Protein AF-A0A349MTZ7-F1 (afdb_monomer)

Sequence (239 aa):
MNRNLSNYTADLNDSVKKDQYRNNKTTSDSDFSFLVSKSLLDIDKFLLDKDMFYAIRWLEGWERYVKDKNGGRFQYTNYDFKSGDIVLVELFGNFNPEFSYPHPAVVIRKLSGSEGHGRLLIVPMTSDMNATDHETKYHMALAPQDGVSRNSLLKFEDMRIISDKRIISKMKTRVNATVREEIFKKGAHLYFATITDQVDHLNKVNAGLQKSIEVLKTNLTKINDENRQLKEALAAQKD

Solvent-accessible surface area (backbone atoms only — not comparable to full-atom values): 13548 Å² total; per-residue (Å²): 143,86,80,69,71,72,61,61,59,53,62,57,55,63,55,58,70,71,64,79,78,72,83,88,70,81,80,44,75,66,53,50,50,48,52,51,53,51,51,51,51,52,48,50,49,52,46,70,75,38,61,66,70,57,34,51,38,36,50,55,31,49,55,49,51,52,35,52,75,70,69,44,77,64,79,77,70,92,68,87,74,48,62,22,34,30,30,33,29,59,49,52,92,45,93,50,78,77,42,21,38,76,35,46,24,35,30,64,40,73,41,90,39,80,92,87,42,52,27,32,36,31,32,38,42,40,66,65,76,75,80,51,92,55,94,42,97,48,51,46,82,42,40,48,94,43,31,43,97,48,60,29,35,34,36,52,84,63,46,44,76,41,54,54,80,37,46,74,45,74,51,95,48,39,43,37,75,70,58,39,52,52,52,51,52,50,51,48,42,70,78,35,37,75,59,47,55,49,51,53,50,50,52,52,50,51,55,50,50,54,52,51,52,53,53,50,52,55,51,50,52,51,52,52,52,52,52,48,52,52,52,54,54,56,55,67,73,75,112

pLDDT: mean 75.27, std 17.02, range [32.94, 95.81]

Radius of gyration: 30.89 Å; Cα contacts (8 Å, |Δi|>4): 256; chains: 1; bounding box: 57×46×121 Å

Secondary structure (DSSP, 8-state):
----HHHHHHHHHHHHTTSTT-------HHHHHHHHHHHHHHHHHHHHHS-HHHHHHHHHHHHHHHHHHTT-----------TTEEEEEE--S-SSSGGGSEEEEEEEEEEPPGGG--EEEEEEEES-TTS-S---TTEEEE-GGGT-SS-EEEEGGG-EEEEGGGEEEEEEEE--HHHHHHHHHHHHHHHSHHHHHHHHHHHHHHHHHHHHHHHHHHHHHHHHHHHHHHHHHHHHT--

Mean predicted aligned error: 15.68 Å

Structure (mmCIF, N/CA/C/O backbone):
data_AF-A0A349MTZ7-F1
#
_entry.id   AF-A0A349MTZ7-F1
#
loop_
_atom_site.group_PDB
_atom_site.id
_atom_site.type_symbol
_atom_site.label_atom_id
_atom_site.label_alt_id
_atom_site.label_comp_id
_atom_site.label_asym_id
_atom_site.label_entity_id
_atom_site.label_seq_id
_atom_site.pdbx_PDB_ins_code
_atom_site.Cartn_x
_atom_site.Cartn_y
_atom_site.Cartn_z
_atom_site.occupancy
_atom_site.B_iso_or_equiv
_atom_site.auth_seq_id
_atom_site.auth_comp_id
_atom_site.auth_asym_id
_atom_site.auth_atom_id
_atom_site.pdbx_PDB_model_num
ATOM 1 N N . MET A 1 1 ? -3.195 -4.890 -50.197 1.00 38.34 1 MET A N 1
ATOM 2 C CA . MET A 1 1 ? -3.551 -6.109 -49.439 1.00 38.34 1 MET A CA 1
ATOM 3 C C . MET A 1 1 ? -4.706 -5.772 -48.505 1.00 38.34 1 MET A C 1
ATOM 5 O O . MET A 1 1 ? -4.473 -5.388 -47.376 1.00 38.34 1 MET A O 1
ATOM 9 N N . ASN A 1 2 ? -5.942 -5.838 -49.003 1.00 40.00 2 ASN A N 1
ATOM 10 C CA . ASN A 1 2 ? -7.160 -5.654 -48.212 1.00 40.00 2 ASN A CA 1
ATOM 11 C C . ASN A 1 2 ? -8.043 -6.870 -48.502 1.00 40.00 2 ASN A C 1
ATOM 13 O O . ASN A 1 2 ? -8.617 -6.971 -49.584 1.00 40.00 2 ASN A O 1
ATOM 17 N N . ARG A 1 3 ? -8.079 -7.837 -47.583 1.00 32.94 3 ARG A N 1
ATOM 18 C CA . ARG A 1 3 ? -9.051 -8.935 -47.598 1.00 32.94 3 ARG A CA 1
ATOM 19 C C . ARG A 1 3 ? -9.745 -8.980 -46.235 1.00 32.94 3 ARG A C 1
ATOM 21 O O . ARG A 1 3 ? -9.170 -9.442 -45.263 1.00 32.94 3 ARG A O 1
ATOM 28 N N . ASN A 1 4 ? -10.969 -8.449 -46.220 1.00 45.69 4 ASN A N 1
ATOM 29 C CA . ASN A 1 4 ? -12.142 -8.854 -45.437 1.00 45.69 4 ASN A CA 1
ATOM 30 C C . ASN A 1 4 ? -11.947 -9.314 -43.976 1.00 45.69 4 ASN A C 1
ATOM 32 O O . ASN A 1 4 ? -12.175 -10.477 -43.658 1.00 45.69 4 ASN A O 1
ATOM 36 N N . LEU A 1 5 ? -11.703 -8.360 -43.070 1.00 38.50 5 LEU A N 1
ATOM 37 C CA . LEU A 1 5 ? -11.954 -8.504 -41.620 1.00 38.50 5 LEU A CA 1
ATOM 38 C C . LEU A 1 5 ? -13.459 -8.611 -41.281 1.00 38.50 5 LEU A C 1
ATOM 40 O O . LEU A 1 5 ? -13.831 -9.181 -40.262 1.00 38.50 5 LEU A O 1
ATOM 44 N N . SER A 1 6 ? -14.323 -8.105 -42.168 1.00 43.31 6 SER A N 1
ATOM 45 C CA . SER A 1 6 ? -15.791 -8.108 -42.038 1.00 43.31 6 SER A CA 1
ATOM 46 C C . SER A 1 6 ? -16.408 -9.510 -41.997 1.00 43.31 6 SER A C 1
ATOM 48 O O . SER A 1 6 ? -17.426 -9.717 -41.347 1.00 43.31 6 SER A O 1
ATOM 50 N N . ASN A 1 7 ? -15.819 -10.477 -42.704 1.00 40.22 7 ASN A N 1
ATOM 51 C CA . ASN A 1 7 ? -16.407 -11.815 -42.810 1.00 40.22 7 ASN A CA 1
ATOM 52 C C . ASN A 1 7 ? -16.039 -12.691 -41.604 1.00 40.22 7 ASN A C 1
ATOM 54 O O . ASN A 1 7 ? -16.818 -13.545 -41.206 1.00 40.22 7 ASN A O 1
ATOM 58 N N . TYR A 1 8 ? -14.893 -12.428 -40.969 1.00 39.31 8 TYR A N 1
ATOM 59 C CA . TYR A 1 8 ? -14.418 -13.211 -39.826 1.00 39.31 8 TYR A CA 1
ATOM 60 C C . TYR A 1 8 ? -15.194 -12.897 -38.536 1.00 39.31 8 TYR A C 1
ATOM 62 O O . TYR A 1 8 ? -15.410 -13.767 -37.697 1.00 39.31 8 TYR A O 1
ATOM 70 N N . THR A 1 9 ? -15.644 -11.650 -38.376 1.00 45.88 9 THR A N 1
ATOM 71 C CA . THR A 1 9 ? -16.430 -11.210 -37.213 1.00 45.88 9 THR A CA 1
ATOM 72 C C . THR A 1 9 ? -17.883 -11.684 -37.262 1.00 45.88 9 THR A C 1
ATOM 74 O O . THR A 1 9 ? -18.492 -11.872 -36.209 1.00 45.88 9 THR A O 1
ATOM 77 N N . ALA A 1 10 ? -18.439 -11.903 -38.457 1.00 46.69 10 ALA A N 1
ATOM 78 C CA . ALA A 1 10 ? -19.791 -12.427 -38.633 1.00 46.69 10 ALA A CA 1
ATOM 79 C C . ALA A 1 10 ? -19.879 -13.916 -38.256 1.00 46.69 10 ALA A C 1
ATOM 81 O O . ALA A 1 10 ? -20.754 -14.291 -37.475 1.00 46.69 10 ALA A O 1
ATOM 82 N N . ASP A 1 11 ? -18.919 -14.730 -38.707 1.00 46.09 11 ASP A N 1
ATOM 83 C CA . ASP A 1 11 ? -18.901 -16.178 -38.450 1.00 46.09 11 ASP A CA 1
ATOM 84 C C . ASP A 1 11 ? -18.701 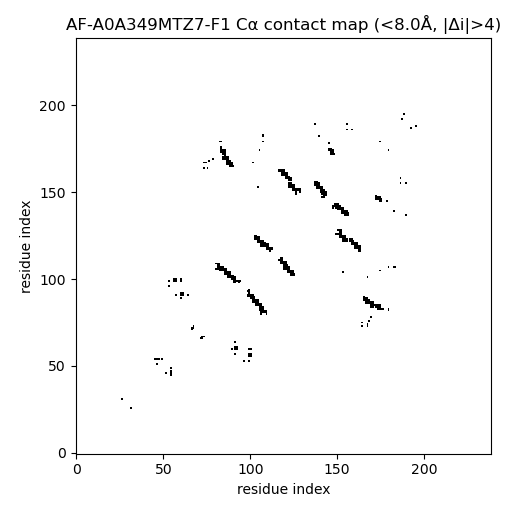-16.519 -36.958 1.00 46.09 11 ASP A C 1
ATOM 86 O O . ASP A 1 11 ? -19.284 -17.476 -36.449 1.00 46.09 11 ASP A O 1
ATOM 90 N N . LEU A 1 12 ? -17.941 -15.697 -36.221 1.00 44.88 12 LEU A N 1
ATOM 91 C CA . LEU A 1 12 ? -17.729 -15.855 -34.773 1.00 44.88 12 LEU A CA 1
ATOM 92 C C . LEU A 1 12 ? -18.951 -15.458 -33.926 1.00 44.88 12 LEU A C 1
ATOM 94 O O . LEU A 1 12 ? -19.127 -15.968 -32.822 1.00 44.88 12 LEU A O 1
ATOM 98 N N . ASN A 1 13 ? -19.804 -14.554 -34.412 1.00 47.88 13 ASN A N 1
ATOM 99 C CA . ASN A 1 13 ? -20.989 -14.115 -33.668 1.00 47.88 13 ASN A CA 1
ATOM 100 C C . ASN A 1 13 ? -22.144 -15.127 -33.744 1.00 47.88 13 ASN A C 1
ATOM 102 O O . ASN A 1 13 ? -22.937 -15.220 -32.803 1.00 47.88 13 ASN A O 1
ATOM 106 N N . ASP A 1 14 ? -22.225 -15.911 -34.821 1.00 46.41 14 ASP A N 1
ATOM 107 C CA . ASP A 1 14 ? -23.251 -16.948 -34.978 1.00 46.41 14 ASP A CA 1
ATOM 108 C C . ASP A 1 14 ? -22.954 -18.210 -34.149 1.00 46.41 14 ASP A C 1
ATOM 110 O O . ASP A 1 14 ? -23.885 -18.857 -33.656 1.00 46.41 14 ASP A O 1
ATOM 114 N N . SER A 1 15 ? -21.678 -18.524 -33.887 1.00 48.06 15 SER A N 1
ATOM 115 C CA . SER A 1 15 ? -21.298 -19.598 -32.955 1.00 48.06 15 SER A CA 1
ATOM 116 C C . SER A 1 15 ? -21.587 -19.232 -31.492 1.00 48.06 15 SER A C 1
ATOM 118 O O . SER A 1 15 ? -22.050 -20.073 -30.725 1.00 48.06 15 SER A O 1
ATOM 120 N N . VAL A 1 16 ? -21.433 -17.954 -31.118 1.00 47.12 16 VAL A N 1
ATOM 121 C CA . VAL A 1 16 ? -21.693 -17.435 -29.756 1.00 47.12 16 VAL A CA 1
ATOM 122 C C . VAL A 1 16 ? -23.147 -17.629 -29.307 1.00 47.12 16 VAL A C 1
ATOM 124 O O . VAL A 1 16 ? -23.400 -17.803 -28.115 1.00 47.12 16 VAL A O 1
ATOM 127 N N . LYS A 1 17 ? -24.119 -17.646 -30.229 1.00 43.12 17 LYS A N 1
ATOM 128 C CA . LYS A 1 17 ? -25.539 -17.841 -29.878 1.00 43.12 17 LYS A CA 1
ATOM 129 C C . LYS A 1 17 ? -25.924 -19.298 -29.617 1.00 43.12 17 LYS A C 1
ATOM 131 O O . LYS A 1 17 ? -26.929 -19.530 -28.948 1.00 43.12 17 LYS A O 1
ATOM 136 N N . LYS A 1 18 ? -25.164 -20.275 -30.122 1.00 46.56 18 LYS A N 1
ATOM 137 C CA . LYS A 1 18 ? -25.500 -21.702 -29.964 1.00 46.56 18 LYS A CA 1
ATOM 138 C C . LYS A 1 18 ? -24.986 -22.310 -28.657 1.00 46.56 18 LYS A C 1
ATOM 140 O O . LYS A 1 18 ? -25.627 -23.2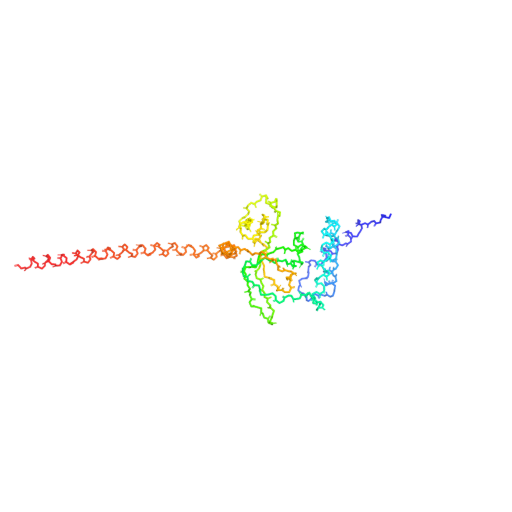26 -28.147 1.00 46.56 18 LYS A O 1
ATOM 145 N N . ASP A 1 19 ? -23.927 -21.756 -28.070 1.00 47.88 19 ASP A N 1
ATOM 146 C CA . ASP A 1 19 ? -23.258 -22.367 -26.910 1.00 47.88 19 ASP A CA 1
ATOM 147 C C . ASP A 1 19 ? -23.739 -21.854 -25.539 1.00 47.88 19 ASP A C 1
ATOM 149 O O . ASP A 1 19 ? -23.388 -22.421 -24.506 1.00 47.88 19 ASP A O 1
ATOM 153 N N . GLN A 1 20 ? -24.627 -20.852 -25.486 1.00 41.12 20 GLN A N 1
ATOM 154 C CA . GLN A 1 20 ? -25.144 -20.308 -24.215 1.00 41.12 20 GLN A CA 1
ATOM 155 C C . GLN A 1 20 ? -26.146 -21.209 -23.460 1.00 41.12 20 GLN A C 1
ATOM 157 O O . GLN A 1 20 ? -26.709 -20.779 -22.456 1.00 41.12 20 GLN A O 1
ATOM 162 N N . TYR A 1 21 ? -26.369 -22.459 -23.886 1.00 41.81 21 TYR A N 1
ATOM 163 C CA . TYR A 1 21 ? -27.407 -23.329 -23.308 1.00 41.81 21 TYR A CA 1
ATOM 164 C C . TYR A 1 21 ? -26.938 -24.626 -22.638 1.00 41.81 21 TYR A C 1
ATOM 166 O O . TYR A 1 21 ? -27.774 -25.484 -22.344 1.00 41.81 21 TYR A O 1
ATOM 174 N N . ARG A 1 22 ? -25.649 -24.805 -22.320 1.00 35.44 22 ARG A N 1
ATOM 175 C CA . ARG A 1 22 ? -25.220 -25.996 -21.559 1.00 35.44 22 ARG A CA 1
ATOM 176 C C . ARG A 1 22 ? -24.268 -25.686 -20.408 1.00 35.44 22 ARG A C 1
ATOM 178 O O . ARG A 1 22 ? -23.065 -25.553 -20.576 1.00 35.44 22 ARG A O 1
ATOM 185 N N . ASN A 1 23 ? -24.861 -25.652 -19.215 1.00 41.34 23 ASN A N 1
ATOM 186 C CA . ASN A 1 23 ? -24.184 -25.684 -17.923 1.00 41.34 23 ASN A CA 1
ATOM 187 C C . ASN A 1 23 ? -23.405 -26.991 -17.691 1.00 41.34 23 ASN A C 1
ATOM 189 O O . ASN A 1 23 ? -23.849 -28.076 -18.067 1.00 41.34 23 ASN A O 1
ATOM 193 N N . ASN A 1 24 ? -22.329 -26.838 -16.913 1.00 46.84 24 ASN A N 1
ATOM 194 C CA . ASN A 1 24 ? -21.609 -27.838 -16.120 1.00 46.84 24 ASN A CA 1
ATOM 195 C C . ASN A 1 24 ? -20.938 -28.986 -16.887 1.00 46.84 24 ASN A C 1
ATOM 197 O O . ASN A 1 24 ? -21.491 -30.080 -16.996 1.00 46.84 24 ASN A O 1
ATOM 201 N N . LYS A 1 25 ? -19.676 -28.782 -17.287 1.00 39.78 25 LYS A N 1
ATOM 202 C CA . LYS A 1 25 ? -18.680 -29.854 -17.434 1.00 39.78 25 LYS A CA 1
ATOM 203 C C . LYS A 1 25 ? -17.270 -29.272 -17.481 1.00 39.78 25 LYS A C 1
ATOM 205 O O . LYS A 1 25 ? -17.081 -28.149 -17.929 1.00 39.78 25 LYS A O 1
ATOM 210 N N . THR A 1 26 ? -16.321 -30.047 -16.961 1.00 46.91 26 THR A N 1
ATOM 211 C CA . THR A 1 26 ? -14.872 -29.930 -17.170 1.00 46.91 26 THR A CA 1
ATOM 212 C C . THR A 1 26 ? -14.557 -29.249 -18.498 1.00 46.91 26 THR A C 1
ATOM 214 O O . THR A 1 26 ? -14.979 -29.765 -19.531 1.00 46.91 26 THR A O 1
ATOM 217 N N . THR A 1 27 ? -13.852 -28.110 -18.451 1.00 47.62 27 THR A N 1
ATOM 218 C CA . THR A 1 27 ? -13.418 -27.360 -19.640 1.00 47.62 27 THR A CA 1
ATOM 219 C C . THR A 1 27 ? -12.805 -28.334 -20.631 1.00 47.62 27 THR A C 1
ATOM 221 O O . THR A 1 27 ? -11.765 -28.933 -20.358 1.00 47.62 27 THR A O 1
ATOM 224 N N . SER A 1 28 ? -13.515 -28.543 -21.732 1.00 60.28 28 SER A N 1
ATOM 225 C CA . SER A 1 28 ? -13.070 -29.376 -22.837 1.00 60.28 28 SER A CA 1
ATOM 226 C C . SER A 1 28 ? -11.862 -28.717 -23.506 1.00 60.28 28 SER A C 1
ATOM 228 O O . SER A 1 28 ? -11.696 -27.498 -23.418 1.00 60.28 28 SER A O 1
ATOM 230 N N . ASP A 1 29 ? -11.021 -29.482 -24.205 1.00 55.81 29 ASP A N 1
ATOM 231 C CA . ASP A 1 29 ? -9.880 -28.922 -24.952 1.00 55.81 29 ASP A CA 1
ATOM 232 C C . ASP A 1 29 ? -10.314 -27.812 -25.931 1.00 55.81 29 ASP A C 1
ATOM 234 O O . ASP A 1 29 ? -9.565 -26.867 -26.180 1.00 55.81 29 ASP A O 1
ATOM 238 N N . SER A 1 30 ? -11.559 -27.864 -26.422 1.00 61.19 30 SER A N 1
ATOM 239 C CA . SER A 1 30 ? -12.185 -26.793 -27.204 1.00 61.19 30 SER A CA 1
ATOM 240 C C . SER A 1 30 ? -12.440 -25.511 -26.407 1.00 61.19 30 SER A C 1
ATOM 242 O O . SER A 1 30 ? -12.201 -24.429 -26.938 1.00 61.19 30 SER A O 1
ATOM 244 N N . ASP A 1 31 ? -12.852 -25.600 -25.139 1.00 65.81 31 ASP A N 1
ATOM 245 C CA . ASP A 1 31 ? -13.045 -24.427 -24.274 1.00 65.81 31 ASP A CA 1
ATOM 246 C C . ASP A 1 31 ? -11.703 -23.773 -23.929 1.00 65.81 31 ASP A C 1
ATOM 248 O O . ASP A 1 31 ? -11.582 -22.548 -23.915 1.00 65.81 31 ASP A O 1
ATOM 252 N N . PHE A 1 32 ? -10.665 -24.585 -23.698 1.00 63.53 32 PHE A N 1
ATOM 253 C CA . PHE A 1 32 ? -9.308 -24.086 -23.483 1.00 63.53 32 PHE A CA 1
ATOM 254 C C . PHE A 1 32 ? -8.756 -23.424 -24.749 1.00 63.53 32 PHE A C 1
ATOM 256 O O . PHE A 1 32 ? -8.260 -22.300 -24.687 1.00 63.53 32 PHE A O 1
ATOM 263 N N . SER A 1 33 ? -8.903 -24.070 -25.909 1.00 66.44 33 SER A N 1
ATOM 264 C CA . SER A 1 33 ? -8.511 -23.489 -27.195 1.00 66.44 33 SER A CA 1
ATOM 265 C C . SER A 1 33 ? -9.247 -22.176 -27.468 1.00 66.44 33 SER A C 1
ATOM 267 O O . SER A 1 33 ? -8.624 -21.214 -27.908 1.00 66.44 33 SER A O 1
ATOM 269 N N . PHE A 1 34 ? -10.545 -22.098 -27.165 1.00 73.06 34 PHE A N 1
ATOM 270 C CA . PHE A 1 34 ? -11.323 -20.868 -27.280 1.00 73.06 34 PHE A CA 1
ATOM 271 C C . PHE A 1 34 ? -10.798 -19.764 -26.353 1.00 73.06 34 PHE A C 1
ATOM 273 O O . PHE A 1 34 ? -10.598 -18.633 -26.797 1.00 73.06 34 PHE A O 1
ATOM 280 N N . LEU A 1 35 ? -10.521 -20.079 -25.084 1.00 63.75 35 LEU A N 1
ATOM 281 C CA . LEU A 1 35 ? -9.961 -19.123 -24.124 1.00 63.75 35 LEU A CA 1
ATOM 282 C C . LEU A 1 35 ? -8.584 -18.611 -24.561 1.00 63.75 35 LEU A C 1
ATOM 284 O O . LEU A 1 35 ? -8.317 -17.413 -24.449 1.00 63.75 35 LEU A O 1
ATOM 288 N N . VAL A 1 36 ? -7.733 -19.488 -25.099 1.00 68.50 36 VAL A N 1
ATOM 289 C CA . VAL A 1 36 ? -6.425 -19.115 -25.653 1.00 68.50 36 VAL A CA 1
ATOM 290 C C . VAL A 1 36 ? -6.602 -18.201 -26.865 1.00 68.50 36 VAL A C 1
ATOM 292 O O . VAL A 1 36 ? -6.019 -17.121 -26.891 1.00 68.50 36 VAL A O 1
ATOM 295 N N . SER A 1 37 ? -7.446 -18.566 -27.834 1.00 71.44 37 SER A N 1
ATOM 296 C CA . SER A 1 37 ? -7.707 -17.742 -29.021 1.00 71.44 37 SER A CA 1
ATOM 297 C C . SER A 1 37 ? -8.296 -16.376 -28.673 1.00 71.44 37 SER A C 1
ATOM 299 O O . SER A 1 37 ? -7.869 -15.367 -29.229 1.00 71.44 37 SER A O 1
ATOM 301 N N . LYS A 1 38 ? -9.233 -16.316 -27.721 1.00 73.12 38 LYS A N 1
ATOM 302 C CA . LYS A 1 38 ? -9.792 -15.055 -27.228 1.00 73.12 38 LYS A CA 1
ATOM 303 C C . LYS A 1 38 ? -8.726 -14.195 -26.553 1.00 73.12 38 LYS A C 1
ATOM 305 O O . LYS A 1 38 ? -8.619 -13.017 -26.866 1.00 73.12 38 LYS A O 1
ATOM 310 N N . SER A 1 39 ? -7.898 -14.795 -25.699 1.00 65.81 39 SER A N 1
ATOM 311 C CA . SER A 1 39 ? -6.796 -14.084 -25.038 1.00 65.81 39 SER A CA 1
ATOM 312 C C . SER A 1 39 ? -5.800 -13.524 -26.055 1.00 65.81 39 SER A C 1
ATOM 314 O O . SER A 1 39 ? -5.356 -12.392 -25.909 1.00 65.81 39 SER A O 1
ATOM 316 N N . LEU A 1 40 ? -5.481 -14.277 -27.114 1.00 74.31 40 LEU A N 1
ATOM 317 C CA . LEU A 1 40 ? -4.611 -13.811 -28.199 1.00 74.31 40 LEU A CA 1
ATOM 318 C C . LEU A 1 40 ? -5.227 -12.644 -28.979 1.00 74.31 40 LEU A C 1
ATOM 320 O O . LEU A 1 40 ? -4.518 -11.693 -29.288 1.00 74.31 40 LEU A O 1
ATOM 324 N N . LEU A 1 41 ? -6.532 -12.684 -29.257 1.00 73.62 41 LEU A N 1
ATOM 325 C CA . LEU A 1 41 ? -7.246 -11.575 -29.899 1.00 73.62 41 LEU A CA 1
ATOM 326 C C . LEU A 1 41 ? -7.306 -10.331 -29.007 1.00 73.62 41 LEU A C 1
ATOM 328 O O . LEU A 1 41 ? -7.182 -9.217 -29.505 1.00 73.62 41 LEU A O 1
ATOM 332 N N . ASP A 1 42 ? -7.498 -10.510 -27.701 1.00 67.69 42 ASP A N 1
ATOM 333 C CA . ASP A 1 42 ? -7.505 -9.408 -26.740 1.00 67.69 42 ASP A CA 1
ATOM 334 C C . ASP A 1 42 ? -6.102 -8.786 -26.605 1.00 67.69 42 ASP A C 1
ATOM 336 O O . 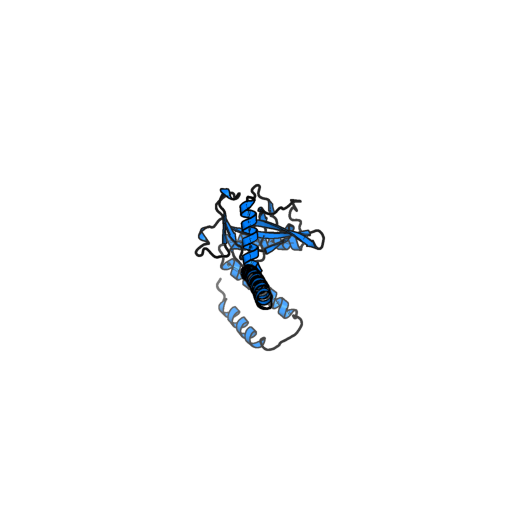ASP A 1 42 ? -5.984 -7.565 -26.520 1.00 67.69 42 ASP A O 1
ATOM 340 N N . ILE A 1 43 ? -5.038 -9.600 -26.671 1.00 70.31 43 ILE A N 1
ATOM 341 C CA . ILE A 1 43 ? -3.646 -9.127 -26.748 1.00 70.31 43 ILE A CA 1
ATOM 342 C C . ILE A 1 43 ? -3.409 -8.359 -28.051 1.00 70.31 43 ILE A C 1
ATOM 344 O O . ILE A 1 43 ? -2.870 -7.259 -28.003 1.00 70.31 43 ILE A O 1
ATOM 348 N N . ASP A 1 44 ? -3.819 -8.902 -29.198 1.00 72.94 44 ASP A N 1
ATOM 349 C CA . ASP A 1 44 ? -3.631 -8.259 -30.504 1.00 72.94 44 ASP A CA 1
ATOM 350 C C . ASP A 1 44 ? -4.335 -6.896 -30.555 1.00 72.94 44 ASP A C 1
ATOM 352 O O . ASP A 1 44 ? -3.716 -5.879 -30.857 1.00 72.94 44 ASP A O 1
ATOM 356 N N . LYS A 1 45 ? -5.597 -6.834 -30.111 1.00 71.69 45 LYS A N 1
ATOM 357 C CA . LYS A 1 45 ? -6.328 -5.567 -29.960 1.00 71.69 45 LYS A CA 1
ATOM 358 C C . LYS A 1 45 ? -5.628 -4.605 -29.009 1.00 71.69 45 LYS A C 1
ATOM 360 O O . LYS A 1 45 ? -5.479 -3.435 -29.336 1.00 71.69 45 LYS A O 1
ATOM 365 N N . PHE A 1 46 ? -5.170 -5.080 -27.850 1.00 68.62 46 PHE A N 1
ATOM 366 C CA . PHE A 1 46 ? -4.445 -4.240 -26.898 1.00 68.62 46 PHE A CA 1
ATOM 367 C C . PHE A 1 46 ? -3.154 -3.667 -27.501 1.00 68.62 46 PHE A C 1
ATOM 369 O O . PHE A 1 46 ? -2.857 -2.494 -27.291 1.00 68.62 46 PHE A O 1
ATOM 376 N N . LEU A 1 47 ? -2.396 -4.460 -28.262 1.00 69.62 47 LEU A N 1
ATOM 377 C CA . LEU A 1 47 ? -1.164 -4.011 -28.913 1.00 69.62 47 LEU A CA 1
ATOM 378 C C . LEU A 1 47 ? -1.432 -3.027 -30.061 1.00 69.62 47 LEU A C 1
ATOM 380 O O . LEU A 1 47 ? -0.623 -2.129 -30.274 1.00 69.62 47 LEU A O 1
ATOM 384 N N . LEU A 1 48 ? -2.549 -3.184 -30.778 1.00 71.62 48 LEU A N 1
ATOM 385 C CA . LEU A 1 48 ? -2.942 -2.311 -31.889 1.00 71.62 48 LEU A CA 1
ATOM 386 C C . LEU A 1 48 ? -3.565 -0.985 -31.423 1.00 71.62 48 LEU A C 1
ATOM 388 O O . LEU A 1 48 ? -3.345 0.043 -32.060 1.00 71.62 48 LEU A O 1
ATOM 392 N N . ASP A 1 49 ? -4.314 -0.995 -30.318 1.00 68.81 49 ASP A N 1
ATOM 393 C CA . ASP A 1 49 ? -5.031 0.182 -29.804 1.00 68.81 49 ASP A CA 1
ATOM 394 C C . ASP A 1 49 ? -4.163 1.086 -28.909 1.00 68.81 49 ASP A C 1
ATOM 396 O O . ASP A 1 49 ? -4.547 2.219 -28.602 1.00 68.81 49 ASP A O 1
ATOM 400 N N . LYS A 1 50 ? -3.013 0.599 -28.427 1.00 65.88 50 LYS A N 1
ATOM 401 C CA . LYS A 1 50 ? -2.118 1.355 -27.537 1.00 65.88 50 LYS A CA 1
ATOM 402 C C . LYS A 1 50 ? -0.960 1.983 -28.305 1.00 65.88 50 LYS A C 1
ATOM 404 O O . LYS A 1 50 ? -0.477 1.445 -29.294 1.00 65.88 50 LYS A O 1
ATOM 409 N N . ASP A 1 51 ? -0.478 3.121 -27.805 1.00 71.50 51 ASP A N 1
ATOM 410 C CA . ASP A 1 51 ? 0.765 3.726 -28.291 1.00 71.50 51 ASP A CA 1
ATOM 411 C C . ASP A 1 51 ? 1.897 2.681 -28.232 1.00 71.50 51 ASP A C 1
ATOM 413 O O . ASP A 1 51 ? 2.026 1.929 -27.259 1.00 71.50 51 ASP A O 1
ATOM 417 N N . MET A 1 52 ? 2.698 2.633 -29.299 1.00 70.62 52 MET A N 1
ATOM 418 C CA . MET A 1 52 ? 3.812 1.708 -29.502 1.00 70.62 52 MET A CA 1
ATOM 419 C C . MET A 1 52 ? 4.730 1.600 -28.276 1.00 70.62 52 MET A C 1
ATOM 421 O O . MET A 1 52 ? 5.228 0.515 -27.975 1.00 70.62 52 MET A O 1
ATOM 425 N N . PHE A 1 53 ? 4.920 2.689 -27.524 1.00 68.06 53 PHE A N 1
ATOM 426 C CA . PHE A 1 53 ? 5.672 2.660 -26.272 1.00 68.06 53 PHE A CA 1
ATOM 427 C C . PHE A 1 53 ? 5.058 1.703 -25.236 1.00 68.06 53 PHE A C 1
ATOM 429 O O . PHE A 1 53 ? 5.773 0.893 -24.642 1.00 68.06 53 PHE A O 1
ATOM 436 N N . TYR A 1 54 ? 3.739 1.746 -25.037 1.00 67.75 54 TYR A N 1
ATOM 437 C CA . TYR A 1 54 ? 3.036 0.857 -24.105 1.00 67.75 54 TYR A CA 1
ATOM 438 C C . TYR A 1 54 ? 3.040 -0.590 -24.590 1.00 67.75 54 TYR A C 1
ATOM 440 O O . TYR A 1 54 ? 3.245 -1.495 -23.782 1.00 67.75 54 TYR A O 1
ATOM 448 N N . ALA A 1 55 ? 2.870 -0.810 -25.895 1.00 68.62 55 ALA A N 1
ATOM 449 C CA . ALA A 1 55 ? 2.938 -2.142 -26.487 1.00 68.62 55 ALA A CA 1
ATOM 450 C C . ALA A 1 55 ? 4.311 -2.800 -26.241 1.00 68.62 55 ALA A C 1
ATOM 452 O O . ALA A 1 55 ? 4.381 -3.941 -25.782 1.00 68.62 55 ALA A O 1
ATOM 453 N N . ILE A 1 56 ? 5.408 -2.058 -26.450 1.00 74.81 56 ILE A N 1
ATOM 454 C CA . ILE A 1 56 ? 6.773 -2.538 -26.180 1.00 74.81 56 ILE A CA 1
ATOM 455 C C . ILE A 1 56 ? 6.955 -2.864 -24.694 1.00 74.81 56 ILE A C 1
ATOM 457 O O . ILE A 1 56 ? 7.445 -3.941 -24.360 1.00 74.81 56 ILE A O 1
ATOM 461 N N . ARG A 1 57 ? 6.532 -1.972 -23.789 1.00 69.75 57 ARG A N 1
ATOM 462 C CA . ARG A 1 57 ? 6.630 -2.204 -22.337 1.00 69.75 57 ARG A CA 1
ATOM 463 C C . ARG A 1 57 ? 5.858 -3.435 -21.882 1.00 69.75 57 ARG A C 1
ATOM 465 O O . ARG A 1 57 ? 6.355 -4.206 -21.064 1.00 69.75 57 ARG A O 1
ATOM 472 N N . TRP A 1 58 ? 4.674 -3.638 -22.444 1.00 73.00 58 TRP A N 1
ATOM 473 C CA . TRP A 1 58 ? 3.861 -4.806 -22.151 1.00 73.00 58 TRP A CA 1
ATOM 474 C C . TRP A 1 58 ? 4.544 -6.099 -22.622 1.00 73.00 58 TRP A C 1
ATOM 476 O O . TRP A 1 58 ? 4.598 -7.071 -21.870 1.00 73.00 58 TRP A O 1
ATOM 486 N N . LEU A 1 59 ? 5.153 -6.103 -23.815 1.00 76.00 59 LEU A N 1
ATOM 487 C CA . LEU A 1 59 ? 5.938 -7.240 -24.312 1.00 76.00 59 LEU A CA 1
ATOM 488 C C . LEU A 1 59 ? 7.178 -7.524 -23.448 1.00 76.00 59 LEU A C 1
ATOM 490 O O . LEU A 1 59 ? 7.460 -8.688 -23.158 1.00 76.00 59 LEU A O 1
ATOM 494 N N . GLU A 1 60 ? 7.889 -6.489 -22.986 1.00 73.88 60 GLU A N 1
ATOM 495 C CA . GLU A 1 60 ? 8.998 -6.642 -22.029 1.00 73.88 60 GLU A CA 1
ATOM 496 C C . GLU A 1 60 ? 8.523 -7.302 -20.725 1.00 73.88 60 GLU A C 1
ATOM 498 O O . GLU A 1 60 ? 9.173 -8.214 -20.207 1.00 73.88 60 GLU A O 1
ATOM 503 N N . GLY A 1 61 ? 7.374 -6.873 -20.197 1.00 73.06 61 GLY A N 1
ATOM 504 C CA . GLY A 1 61 ? 6.768 -7.465 -19.007 1.00 73.06 61 GLY A CA 1
ATOM 505 C C . GLY A 1 61 ? 6.339 -8.923 -19.215 1.00 73.06 61 GLY A C 1
ATOM 506 O O . GLY A 1 61 ? 6.574 -9.764 -18.342 1.00 73.06 61 GLY A O 1
ATOM 507 N N . TRP A 1 62 ? 5.795 -9.259 -20.389 1.00 75.69 62 TRP A N 1
ATOM 508 C CA . TRP A 1 62 ? 5.433 -10.634 -20.749 1.00 75.69 62 TRP A CA 1
ATOM 509 C C . TRP A 1 62 ? 6.659 -11.542 -20.817 1.00 75.69 62 TRP A C 1
ATOM 511 O O . TRP A 1 62 ? 6.670 -12.619 -20.219 1.00 75.69 62 TRP A O 1
ATOM 521 N N . GLU A 1 63 ? 7.725 -11.095 -21.484 1.00 76.69 63 GLU A N 1
ATOM 522 C CA . GLU A 1 63 ? 8.985 -11.836 -21.551 1.00 76.69 63 GLU A CA 1
ATOM 523 C C . GLU A 1 63 ? 9.530 -12.116 -20.141 1.00 76.69 63 GLU A C 1
ATOM 525 O O . GLU A 1 63 ? 9.946 -13.235 -19.824 1.00 76.69 63 GLU A O 1
ATOM 530 N N . ARG A 1 64 ? 9.466 -11.115 -19.257 1.00 70.88 64 ARG A N 1
ATOM 531 C CA . ARG A 1 64 ? 9.874 -11.249 -17.857 1.00 70.88 64 ARG A CA 1
ATOM 532 C C . ARG A 1 64 ? 9.012 -12.242 -17.085 1.00 70.88 64 ARG A C 1
ATOM 534 O O . ARG A 1 64 ? 9.551 -13.068 -16.352 1.00 70.88 64 ARG A O 1
ATOM 541 N N . TYR A 1 65 ? 7.697 -12.200 -17.269 1.00 73.12 65 TYR A N 1
ATOM 542 C CA . TYR A 1 65 ? 6.772 -13.149 -16.655 1.00 73.12 65 TYR A CA 1
ATOM 543 C C . TYR A 1 65 ? 7.048 -14.589 -17.093 1.00 73.12 65 TYR A C 1
ATOM 545 O O . TYR A 1 65 ? 7.121 -15.486 -16.254 1.00 73.12 65 TYR A O 1
ATOM 553 N N . VAL A 1 66 ? 7.256 -14.813 -18.392 1.00 74.50 66 VAL A N 1
ATOM 554 C CA . VAL A 1 66 ? 7.602 -16.136 -18.928 1.00 74.50 66 VAL A CA 1
ATOM 555 C C . VAL A 1 66 ? 8.930 -16.623 -18.344 1.00 74.50 66 VAL A C 1
ATOM 557 O O . VAL A 1 66 ? 9.032 -17.780 -17.935 1.00 74.50 66 VAL A O 1
ATOM 560 N N . LYS A 1 67 ? 9.932 -15.740 -18.225 1.00 71.56 67 LYS A N 1
ATOM 561 C CA . LYS A 1 67 ? 11.206 -16.058 -17.561 1.00 71.56 67 LYS A CA 1
ATOM 562 C C . LYS A 1 67 ? 11.002 -16.457 -16.095 1.00 71.56 67 LYS A C 1
ATOM 564 O O . LYS A 1 67 ? 11.530 -17.493 -15.708 1.00 71.56 67 LYS A O 1
ATOM 569 N N . ASP A 1 68 ? 10.217 -15.712 -15.311 1.00 66.88 68 ASP A N 1
ATOM 570 C CA . ASP A 1 68 ? 9.894 -16.048 -13.907 1.00 66.88 68 ASP A CA 1
ATOM 571 C C . ASP A 1 68 ? 9.259 -17.445 -13.795 1.00 66.88 68 ASP A C 1
ATOM 573 O O . ASP A 1 68 ? 9.700 -18.286 -13.008 1.00 66.88 68 ASP A O 1
ATOM 577 N N . LYS A 1 69 ? 8.263 -17.736 -14.644 1.00 68.69 69 LYS A N 1
ATOM 578 C CA . LYS A 1 69 ? 7.558 -19.029 -14.653 1.00 68.69 69 LYS A CA 1
ATOM 579 C C . LYS A 1 69 ? 8.432 -20.206 -15.066 1.00 68.69 69 LYS A C 1
ATOM 581 O O . LYS A 1 69 ? 8.244 -21.300 -14.543 1.00 68.69 69 LYS A O 1
ATOM 586 N N . ASN A 1 70 ? 9.415 -19.973 -15.927 1.00 71.94 70 ASN A N 1
ATOM 587 C CA . ASN A 1 70 ? 10.356 -20.995 -16.380 1.00 71.94 70 ASN A CA 1
ATOM 588 C C . ASN A 1 70 ? 11.584 -21.141 -15.460 1.00 71.94 70 ASN A C 1
ATOM 590 O O . ASN A 1 70 ? 12.593 -21.717 -15.862 1.00 71.94 70 ASN A O 1
ATOM 594 N N . GLY A 1 71 ? 11.534 -20.613 -14.230 1.00 61.47 71 GLY A N 1
ATOM 595 C CA . GLY A 1 71 ? 12.636 -20.711 -13.267 1.00 61.47 71 GLY A CA 1
ATOM 596 C C . GLY A 1 71 ? 13.817 -19.785 -13.575 1.00 61.47 71 GLY A C 1
ATOM 597 O O . GLY A 1 71 ? 14.886 -19.911 -12.970 1.00 61.47 71 GLY A O 1
ATOM 598 N N . GLY A 1 72 ? 13.630 -18.838 -14.496 1.00 60.00 72 GLY A N 1
ATOM 599 C CA . GLY A 1 72 ? 14.566 -17.763 -14.770 1.00 60.00 72 GLY A CA 1
ATOM 600 C C . GLY A 1 72 ? 14.807 -16.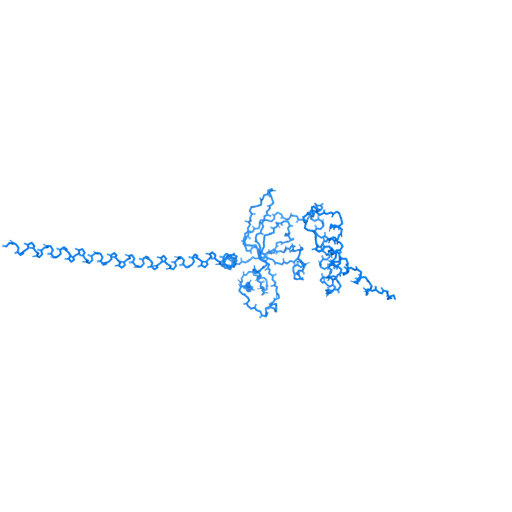954 -13.502 1.00 60.00 72 GLY A C 1
ATOM 601 O O . GLY A 1 72 ? 13.889 -16.434 -12.871 1.00 60.00 72 GLY A O 1
ATOM 602 N N . ARG A 1 73 ? 16.073 -16.869 -13.097 1.00 52.31 73 ARG A N 1
ATOM 603 C CA . ARG A 1 73 ? 16.470 -16.072 -11.942 1.00 52.31 73 ARG A CA 1
ATOM 604 C C . ARG A 1 73 ? 16.504 -14.608 -12.369 1.00 52.31 73 ARG A C 1
ATOM 606 O O . ARG A 1 73 ? 17.478 -14.175 -12.980 1.00 52.31 73 ARG A O 1
ATOM 613 N N . PHE A 1 74 ? 15.482 -13.829 -12.016 1.00 55.03 74 PHE A N 1
ATOM 614 C CA . PHE A 1 74 ? 15.726 -12.404 -11.787 1.00 55.03 74 PHE A CA 1
ATOM 615 C C . PHE A 1 74 ? 16.835 -12.313 -10.741 1.00 55.03 74 PHE A C 1
ATOM 617 O O . PHE A 1 74 ? 16.883 -13.164 -9.853 1.00 55.03 74 PHE A O 1
ATOM 624 N N . GLN A 1 75 ? 17.784 -11.384 -10.886 1.00 53.53 75 GLN A N 1
ATOM 625 C CA . GLN A 1 75 ? 18.858 -11.219 -9.906 1.00 53.53 75 GLN A CA 1
ATOM 626 C C . GLN A 1 75 ? 18.223 -10.936 -8.543 1.00 53.53 75 GLN A C 1
ATOM 628 O O . GLN A 1 75 ? 17.860 -9.806 -8.227 1.00 53.53 75 GLN A O 1
ATOM 633 N N . TYR A 1 76 ? 18.039 -12.005 -7.768 1.00 53.62 76 TYR A N 1
ATOM 634 C CA . TYR A 1 76 ? 17.453 -11.966 -6.448 1.00 53.62 76 TYR A CA 1
ATOM 635 C C . TYR A 1 76 ? 18.449 -11.243 -5.578 1.00 53.62 76 TYR A C 1
ATOM 637 O O . TYR A 1 76 ? 19.498 -11.759 -5.194 1.00 53.62 76 TYR A O 1
ATOM 645 N N . THR A 1 77 ? 18.144 -9.991 -5.330 1.00 53.16 77 THR A N 1
ATOM 646 C CA . THR A 1 77 ? 18.884 -9.223 -4.365 1.00 53.16 77 THR A CA 1
ATOM 647 C C . THR A 1 77 ? 18.378 -9.669 -3.002 1.00 53.16 77 THR A C 1
ATOM 649 O O . THR A 1 77 ? 17.185 -9.596 -2.714 1.00 53.16 77 THR A O 1
ATOM 652 N N . ASN A 1 78 ? 19.283 -10.174 -2.160 1.00 60.47 78 ASN A N 1
ATOM 653 C CA . ASN A 1 78 ? 19.020 -10.484 -0.750 1.00 60.47 78 ASN A CA 1
ATOM 654 C C . ASN A 1 78 ? 18.814 -9.182 0.046 1.00 60.47 78 ASN A C 1
ATOM 656 O O . ASN A 1 78 ? 19.506 -8.914 1.028 1.00 60.47 78 ASN A O 1
ATOM 660 N N . TYR A 1 79 ? 17.921 -8.310 -0.418 1.00 70.88 79 TYR A N 1
ATOM 661 C CA . TYR A 1 79 ? 17.625 -7.070 0.263 1.00 70.88 79 TYR A CA 1
ATOM 662 C C . TYR A 1 79 ? 16.756 -7.362 1.477 1.00 70.88 79 TYR A C 1
ATOM 664 O O . TYR A 1 79 ? 15.692 -7.979 1.400 1.00 70.88 79 TYR A O 1
ATOM 672 N N . ASP A 1 80 ? 17.197 -6.849 2.620 1.00 82.50 80 ASP A N 1
ATOM 673 C CA . ASP A 1 80 ? 16.318 -6.697 3.762 1.00 82.50 80 ASP A CA 1
ATOM 674 C C . ASP A 1 80 ? 15.360 -5.523 3.493 1.00 82.50 80 ASP A C 1
ATOM 676 O O . ASP A 1 80 ? 15.750 -4.345 3.506 1.00 82.50 80 ASP A O 1
ATOM 680 N N . PHE A 1 81 ? 14.115 -5.864 3.159 1.00 87.62 81 PHE A N 1
ATOM 681 C CA . PHE A 1 81 ? 13.030 -4.912 2.935 1.00 87.62 81 PHE A CA 1
ATOM 682 C C . PHE A 1 81 ? 12.367 -4.533 4.256 1.00 87.62 81 PHE A C 1
ATOM 684 O O . PHE A 1 81 ? 11.874 -5.387 4.998 1.00 87.62 81 PHE A O 1
ATOM 691 N N . LYS A 1 82 ? 12.301 -3.231 4.517 1.00 89.12 82 LYS A N 1
ATOM 692 C CA . LYS A 1 82 ? 11.700 -2.630 5.705 1.00 89.12 82 LYS A CA 1
ATOM 693 C C . LYS A 1 82 ? 10.533 -1.731 5.305 1.00 89.12 82 LYS A C 1
ATOM 695 O O . LYS A 1 82 ? 10.461 -1.230 4.189 1.00 89.12 82 LYS A O 1
ATOM 700 N N . SER A 1 83 ? 9.625 -1.490 6.249 1.00 90.94 83 SER A N 1
ATOM 701 C CA . SER A 1 83 ? 8.492 -0.578 6.039 1.00 90.94 83 SER A CA 1
ATOM 702 C C . SER A 1 83 ? 8.960 0.818 5.589 1.00 90.94 83 SER A C 1
ATOM 704 O O . SER A 1 83 ? 9.919 1.359 6.132 1.00 90.94 83 SER A O 1
ATOM 706 N N . GLY A 1 84 ? 8.307 1.408 4.599 1.00 92.06 84 GLY A N 1
ATOM 707 C CA . GLY A 1 84 ? 8.642 2.664 3.932 1.00 92.06 84 GLY A CA 1
ATOM 708 C C . GLY A 1 84 ? 9.795 2.621 2.939 1.00 92.06 84 GLY A C 1
ATOM 709 O O . GLY A 1 84 ? 10.094 3.664 2.360 1.00 92.06 84 GLY A O 1
ATOM 710 N N . ASP A 1 85 ? 10.466 1.478 2.756 1.00 93.81 85 ASP A N 1
ATOM 711 C CA . ASP A 1 85 ? 11.440 1.341 1.670 1.00 93.81 85 ASP A CA 1
ATOM 712 C C . ASP A 1 85 ? 10.749 1.587 0.331 1.00 93.81 85 ASP A C 1
ATOM 714 O O . ASP A 1 85 ? 9.640 1.101 0.100 1.00 93.81 85 ASP A O 1
ATOM 718 N N . ILE A 1 86 ? 11.416 2.334 -0.547 1.00 94.31 86 ILE A N 1
ATOM 719 C CA . ILE A 1 86 ? 10.940 2.565 -1.906 1.00 94.31 86 ILE A CA 1
ATOM 720 C C . ILE A 1 86 ? 11.635 1.559 -2.818 1.00 94.31 86 ILE A C 1
ATOM 722 O O . ILE A 1 86 ? 12.860 1.413 -2.801 1.00 94.31 86 ILE A O 1
ATOM 726 N N . VAL A 1 87 ? 10.848 0.838 -3.602 1.00 92.12 87 VAL A N 1
ATOM 727 C CA . VAL A 1 87 ? 11.306 -0.254 -4.460 1.00 92.12 87 VAL A CA 1
ATOM 728 C C . VAL A 1 87 ? 10.746 -0.086 -5.861 1.00 92.12 87 VAL A C 1
ATOM 730 O O . VAL A 1 87 ? 9.628 0.387 -6.030 1.00 92.12 87 VAL A O 1
ATOM 733 N N . LEU A 1 88 ? 11.521 -0.477 -6.866 1.00 90.75 88 LEU A N 1
ATOM 734 C CA . LEU A 1 88 ? 11.038 -0.628 -8.231 1.00 90.75 88 LEU A CA 1
ATOM 735 C C . LEU A 1 88 ? 10.517 -2.056 -8.396 1.00 90.75 88 LEU A C 1
ATOM 737 O O . LEU A 1 88 ? 11.251 -3.014 -8.141 1.00 90.75 88 LEU A O 1
ATOM 741 N N . VAL A 1 89 ? 9.259 -2.196 -8.797 1.00 87.75 89 VAL A N 1
ATOM 742 C CA . VAL A 1 89 ? 8.529 -3.464 -8.791 1.00 87.75 89 VAL A CA 1
ATOM 743 C C . VAL A 1 89 ? 7.974 -3.810 -10.159 1.00 87.75 89 VAL A C 1
ATOM 745 O O . VAL A 1 89 ? 7.488 -2.943 -10.876 1.00 87.75 89 VAL A O 1
ATOM 748 N N . GLU A 1 90 ? 8.023 -5.094 -10.499 1.00 83.25 90 GLU A N 1
ATOM 749 C CA . GLU A 1 90 ? 7.400 -5.6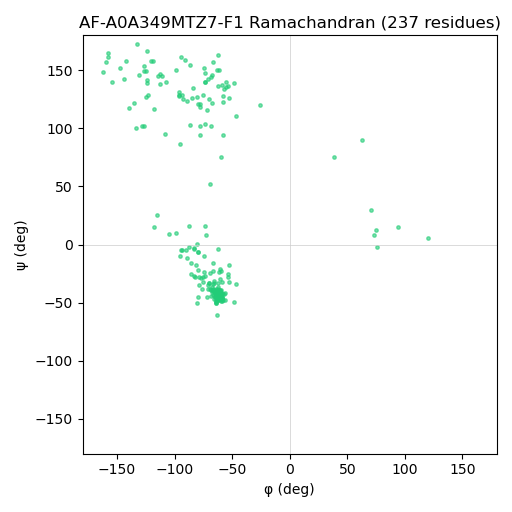47 -11.695 1.00 83.25 90 GLU A CA 1
ATOM 750 C C . GLU A 1 90 ? 5.936 -6.007 -11.407 1.00 83.25 90 GLU A C 1
ATOM 752 O O . GLU A 1 90 ? 5.6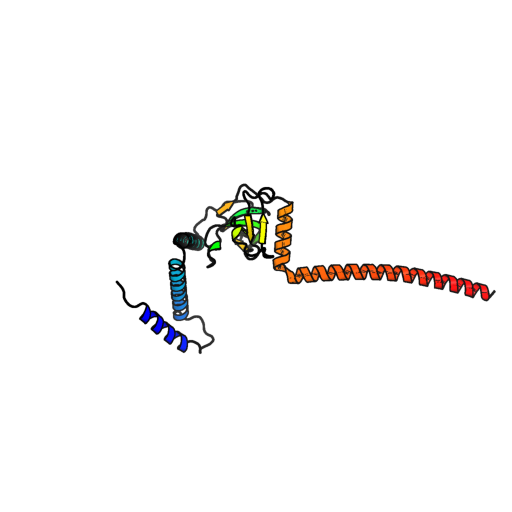32 -7.017 -10.752 1.00 83.25 90 GLU A O 1
ATOM 757 N N . LEU A 1 91 ? 5.023 -5.158 -11.881 1.00 78.31 91 LEU A N 1
ATOM 758 C CA . LEU A 1 91 ? 3.576 -5.315 -11.695 1.00 78.31 91 LEU A CA 1
ATOM 759 C C . LEU A 1 91 ? 2.876 -5.942 -12.902 1.00 78.31 91 LEU A C 1
ATOM 761 O O . LEU A 1 91 ? 1.647 -6.027 -12.902 1.00 78.31 91 LEU A O 1
ATOM 765 N N . PHE A 1 92 ? 3.650 -6.457 -13.863 1.00 71.12 92 PHE A N 1
ATOM 766 C CA . PHE A 1 92 ? 3.128 -7.158 -15.025 1.00 71.12 92 PHE A CA 1
ATOM 767 C C . PHE A 1 92 ? 2.075 -8.228 -14.680 1.00 71.12 92 PHE A C 1
ATOM 769 O O . PHE A 1 92 ? 2.235 -9.013 -13.729 1.00 71.12 92 PHE A O 1
ATOM 776 N N . GLY A 1 93 ? 1.031 -8.276 -15.517 1.00 62.06 93 GLY A N 1
ATOM 777 C CA . GLY A 1 93 ? -0.140 -9.149 -15.389 1.00 62.06 93 GLY A CA 1
ATOM 778 C C . GLY A 1 93 ? -1.475 -8.405 -15.276 1.00 62.06 93 GLY A C 1
ATOM 779 O O . GLY A 1 93 ? -2.498 -9.042 -15.048 1.00 62.06 93 GLY A O 1
ATOM 780 N N . ASN A 1 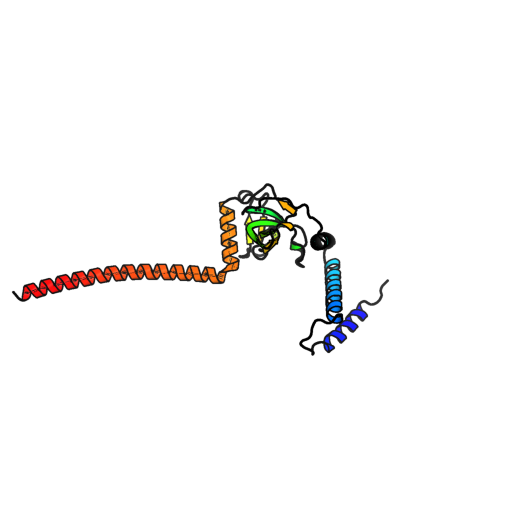94 ? -1.475 -7.076 -15.423 1.00 57.53 94 ASN A N 1
ATOM 781 C CA . ASN A 1 94 ? -2.677 -6.245 -15.441 1.00 57.53 94 ASN A CA 1
ATOM 782 C C . ASN A 1 94 ? -2.882 -5.645 -16.841 1.00 57.53 94 ASN A C 1
ATOM 784 O O . ASN A 1 94 ? -1.927 -5.167 -17.445 1.00 57.53 94 ASN A O 1
ATOM 788 N N . PHE A 1 95 ? -4.125 -5.614 -17.333 1.00 51.03 95 PHE A N 1
ATOM 789 C CA . PHE A 1 95 ? -4.484 -4.911 -18.579 1.00 51.03 95 PHE A CA 1
ATOM 790 C C . PHE A 1 95 ? -4.660 -3.393 -18.383 1.00 51.03 95 PHE A C 1
ATOM 792 O O . PHE A 1 95 ? -4.954 -2.668 -19.333 1.00 51.03 95 PHE A O 1
ATOM 799 N N . ASN A 1 96 ? -4.467 -2.898 -17.153 1.00 57.91 96 ASN A N 1
ATOM 800 C CA . ASN A 1 96 ? -4.392 -1.466 -16.891 1.00 57.91 96 ASN A CA 1
ATOM 801 C C . ASN A 1 96 ? -3.083 -0.903 -17.479 1.00 57.91 96 ASN A C 1
ATOM 803 O O . ASN A 1 96 ? -2.009 -1.390 -17.110 1.00 57.91 96 ASN A O 1
ATOM 807 N N . PRO A 1 97 ? -3.148 0.129 -18.348 1.00 54.53 97 PRO A N 1
ATOM 808 C CA . PRO A 1 97 ? -1.980 0.660 -19.055 1.00 54.53 97 PRO A CA 1
ATOM 809 C C . PRO A 1 97 ? -0.879 1.152 -18.124 1.00 54.53 97 PRO A C 1
ATOM 811 O O . PRO A 1 97 ? 0.292 1.046 -18.468 1.00 54.53 97 PRO A O 1
ATOM 814 N N . GLU A 1 98 ? -1.262 1.667 -16.953 1.00 56.19 98 GLU A N 1
ATOM 815 C CA . GLU A 1 98 ? -0.313 2.145 -15.959 1.00 56.19 98 GLU A CA 1
ATOM 816 C C . GLU A 1 98 ? 0.547 0.977 -15.480 1.00 56.19 98 GLU A C 1
ATOM 818 O O . GLU A 1 98 ? 1.710 0.956 -15.824 1.00 56.19 98 GLU A O 1
ATOM 823 N N . PHE A 1 99 ? -0.013 -0.082 -14.885 1.00 58.91 99 PHE A N 1
ATOM 824 C CA . PHE A 1 99 ? 0.749 -1.226 -14.336 1.00 58.91 99 PHE A CA 1
ATOM 825 C C . PHE A 1 99 ? 1.359 -2.201 -15.351 1.00 58.91 99 PHE A C 1
ATOM 827 O O . PHE A 1 99 ? 1.736 -3.318 -14.990 1.00 58.91 99 PHE A O 1
ATOM 834 N N . SER A 1 100 ? 1.447 -1.801 -16.616 1.00 60.22 100 SER A N 1
ATOM 835 C CA . SER A 1 100 ? 2.038 -2.610 -17.684 1.00 60.22 100 SER A CA 1
ATOM 836 C C . SER A 1 100 ? 3.574 -2.562 -17.693 1.00 60.22 100 SER A C 1
ATOM 838 O O . SER A 1 100 ? 4.195 -3.290 -18.463 1.00 60.22 100 SER A O 1
ATOM 840 N N . TYR A 1 101 ? 4.193 -1.719 -16.857 1.00 68.69 101 TYR A N 1
ATOM 841 C CA . TYR A 1 101 ? 5.645 -1.547 -16.748 1.00 68.69 101 TYR A CA 1
ATOM 842 C C . TYR A 1 101 ? 6.124 -1.568 -15.286 1.00 68.69 101 TYR A C 1
ATOM 844 O O . TYR A 1 101 ? 5.315 -1.605 -14.362 1.00 68.69 101 TYR A O 1
ATOM 852 N N . PRO A 1 102 ? 7.445 -1.566 -15.030 1.00 81.75 102 PRO A N 1
ATOM 853 C CA . PRO A 1 102 ? 7.973 -1.413 -13.682 1.00 81.75 102 PRO A CA 1
ATOM 854 C C . PRO A 1 102 ? 7.525 -0.117 -12.998 1.00 81.75 102 PRO A C 1
ATOM 856 O O . PRO A 1 102 ? 7.762 0.972 -13.523 1.00 81.75 102 PRO A O 1
ATOM 859 N N . HIS A 1 103 ? 6.977 -0.220 -11.786 1.00 85.81 103 HIS A N 1
ATOM 860 C CA . HIS A 1 103 ? 6.552 0.941 -10.997 1.00 85.81 103 HIS A CA 1
ATOM 861 C C . HIS A 1 103 ? 7.365 1.114 -9.735 1.00 85.81 103 HIS A C 1
ATOM 863 O O . HIS A 1 103 ? 7.730 0.128 -9.095 1.00 85.81 103 HIS A O 1
ATOM 869 N N . PRO A 1 104 ? 7.616 2.358 -9.315 1.00 91.19 104 PRO A N 1
ATOM 870 C CA . PRO A 1 104 ? 8.034 2.585 -7.954 1.00 91.19 104 PRO A CA 1
ATOM 871 C C . PRO A 1 104 ? 6.869 2.268 -6.998 1.00 91.19 104 PRO A C 1
ATOM 873 O O . PRO A 1 104 ? 5.701 2.496 -7.309 1.00 91.19 104 PRO A O 1
ATOM 876 N N . ALA A 1 105 ? 7.175 1.713 -5.830 1.00 93.62 105 ALA A N 1
ATOM 877 C CA . ALA A 1 105 ? 6.203 1.385 -4.794 1.00 93.62 105 ALA A CA 1
ATOM 878 C C . ALA A 1 105 ? 6.819 1.536 -3.400 1.00 93.62 105 ALA A C 1
ATOM 880 O O . ALA A 1 105 ? 8.024 1.354 -3.217 1.00 93.62 105 ALA A O 1
ATOM 881 N N . VAL A 1 106 ? 5.984 1.840 -2.407 1.00 95.50 106 VAL A N 1
ATOM 882 C CA . VAL A 1 106 ? 6.378 1.858 -0.993 1.00 95.50 106 VAL A CA 1
ATOM 883 C C . VAL A 1 106 ? 6.070 0.505 -0.371 1.00 95.50 106 VAL A C 1
ATOM 885 O O . VAL A 1 106 ? 4.939 0.024 -0.440 1.00 95.50 106 VAL A O 1
ATOM 888 N N . VAL A 1 107 ? 7.057 -0.097 0.288 1.00 94.19 107 VAL A N 1
ATOM 889 C CA . VAL A 1 107 ? 6.855 -1.292 1.112 1.00 94.19 107 VAL A CA 1
ATOM 890 C C . VAL A 1 107 ? 6.113 -0.894 2.379 1.00 94.19 107 VAL A C 1
ATOM 892 O O . VAL A 1 107 ? 6.651 -0.189 3.219 1.00 94.19 107 VAL A O 1
ATOM 895 N N . ILE A 1 108 ? 4.896 -1.380 2.580 1.00 92.88 108 ILE A N 1
ATOM 896 C CA . ILE A 1 108 ? 4.148 -1.137 3.819 1.00 92.88 108 ILE A CA 1
ATOM 897 C C . ILE A 1 108 ? 4.631 -2.088 4.903 1.00 92.88 108 ILE A C 1
ATOM 899 O O . ILE A 1 108 ? 4.973 -1.674 6.013 1.00 92.88 108 ILE A O 1
ATOM 903 N N . ARG A 1 109 ? 4.690 -3.380 4.566 1.00 88.69 109 ARG A N 1
ATOM 904 C CA . ARG A 1 109 ? 5.033 -4.441 5.508 1.00 88.69 109 ARG A CA 1
ATOM 905 C C . ARG A 1 109 ? 5.629 -5.646 4.793 1.00 88.69 109 ARG A C 1
ATOM 907 O O . ARG A 1 109 ? 5.123 -6.074 3.757 1.00 88.69 109 ARG A O 1
ATOM 914 N N . LYS A 1 110 ? 6.659 -6.237 5.402 1.00 86.88 110 LYS A N 1
ATOM 915 C CA . LYS A 1 110 ? 7.135 -7.577 5.054 1.00 86.88 110 LYS A CA 1
ATOM 916 C C . LYS A 1 110 ? 6.240 -8.614 5.723 1.00 86.88 110 LYS A C 1
ATOM 918 O O . LYS A 1 110 ? 5.997 -8.555 6.928 1.00 86.88 110 LYS A O 1
ATOM 923 N N . LEU A 1 111 ? 5.732 -9.532 4.921 1.00 83.31 111 LEU A N 1
ATOM 924 C CA . LEU A 1 111 ? 4.883 -10.637 5.324 1.00 83.31 111 LEU A CA 1
ATOM 925 C C . LEU A 1 111 ? 5.698 -11.929 5.236 1.00 83.31 111 LEU A C 1
ATOM 927 O O . LEU A 1 111 ? 6.473 -12.129 4.296 1.00 83.31 111 LEU A O 1
ATOM 931 N N . SER A 1 112 ? 5.509 -12.813 6.211 1.00 71.56 112 SER A N 1
ATOM 932 C CA . SER A 1 112 ? 6.048 -14.168 6.139 1.00 71.56 112 SER A CA 1
ATOM 933 C C . SER A 1 112 ? 5.327 -14.916 5.019 1.00 71.56 112 SER A C 1
ATOM 935 O O . SER A 1 112 ? 4.098 -14.999 5.026 1.00 71.56 112 SER A O 1
ATOM 937 N N . GLY A 1 113 ? 6.065 -15.421 4.033 1.00 60.44 113 GLY A N 1
ATOM 938 C CA . GLY A 1 113 ? 5.508 -16.345 3.049 1.00 60.44 113 GLY A CA 1
ATOM 939 C C . GLY A 1 113 ? 5.667 -17.794 3.495 1.00 60.44 113 GLY A C 1
ATOM 940 O O . GLY A 1 113 ? 6.523 -18.122 4.318 1.00 60.44 113 GLY A O 1
ATOM 941 N N . SER A 1 114 ? 4.837 -18.669 2.935 1.00 51.75 114 SER A N 1
ATOM 942 C CA . SER A 1 114 ? 5.088 -20.107 2.930 1.00 51.75 114 SER A CA 1
ATOM 943 C C . SER A 1 114 ? 6.306 -20.404 2.042 1.00 51.75 114 SER A C 1
ATOM 945 O O . SER A 1 114 ? 6.513 -19.721 1.040 1.00 51.75 114 SER A O 1
ATOM 947 N N . GLU A 1 115 ? 7.106 -21.410 2.409 1.00 53.09 115 GLU A N 1
ATOM 948 C CA . GLU A 1 115 ? 8.230 -21.933 1.600 1.00 53.09 115 GLU A CA 1
ATOM 949 C C . GLU A 1 115 ? 9.468 -21.018 1.476 1.00 53.09 115 GLU A C 1
ATOM 951 O O . GLU A 1 115 ? 10.196 -21.062 0.489 1.00 53.09 115 GLU A O 1
ATOM 956 N N . GLY A 1 116 ? 9.752 -20.184 2.483 1.00 53.72 116 GLY A N 1
ATOM 957 C CA . GLY A 1 116 ? 11.004 -19.408 2.531 1.00 53.72 116 GLY A CA 1
ATOM 958 C C . GLY A 1 116 ? 11.081 -18.241 1.538 1.00 53.72 116 GLY A C 1
ATOM 959 O O . GLY A 1 116 ? 12.128 -17.609 1.409 1.00 53.72 116 GLY A O 1
ATOM 960 N N . HIS A 1 117 ? 9.979 -17.922 0.856 1.00 61.75 117 HIS A N 1
ATOM 961 C CA . HIS A 1 117 ? 9.858 -16.751 -0.009 1.00 61.75 117 HIS A CA 1
ATOM 962 C C . HIS A 1 117 ? 9.207 -15.587 0.740 1.00 61.75 117 HIS A C 1
ATOM 964 O O . HIS A 1 117 ? 8.171 -15.752 1.386 1.00 61.75 117 HIS A O 1
ATOM 970 N N . GLY A 1 118 ? 9.798 -14.394 0.664 1.00 76.12 118 GLY A N 1
ATOM 971 C CA . GLY A 1 118 ? 9.227 -13.200 1.269 1.00 76.12 118 GLY A CA 1
ATOM 972 C C . GLY A 1 118 ? 8.023 -12.701 0.475 1.00 76.12 118 GLY A C 1
ATOM 973 O O . GLY A 1 118 ? 8.013 -12.684 -0.758 1.00 76.12 118 GLY A O 1
ATOM 974 N N . ARG A 1 119 ? 6.986 -12.257 1.185 1.00 86.31 119 ARG A N 1
ATOM 975 C CA . ARG A 1 119 ? 5.890 -11.488 0.590 1.00 86.31 119 ARG A CA 1
ATOM 976 C C . ARG A 1 119 ? 5.959 -10.057 1.098 1.00 86.31 119 ARG A C 1
ATOM 978 O O . ARG A 1 119 ? 6.330 -9.817 2.243 1.00 86.31 119 ARG A O 1
ATOM 985 N N . LEU A 1 120 ? 5.606 -9.099 0.257 1.00 89.88 120 LEU A N 1
ATOM 986 C CA . LEU A 1 120 ? 5.607 -7.681 0.595 1.00 89.88 120 LEU A CA 1
ATOM 987 C C . LEU A 1 120 ? 4.222 -7.116 0.315 1.00 89.88 120 LEU A C 1
ATOM 989 O O . LEU A 1 120 ? 3.709 -7.265 -0.791 1.00 89.88 120 LEU A O 1
ATOM 993 N N . LEU A 1 121 ? 3.628 -6.463 1.310 1.00 91.62 121 LEU A N 1
ATOM 994 C CA . LEU A 1 121 ? 2.511 -5.554 1.083 1.00 91.62 121 LEU A CA 1
ATOM 995 C C . LEU A 1 121 ? 3.093 -4.234 0.585 1.00 91.62 121 LEU A C 1
ATOM 997 O O . LEU A 1 121 ? 3.907 -3.629 1.288 1.00 91.62 121 LEU A O 1
ATOM 1001 N N . ILE A 1 122 ? 2.685 -3.803 -0.603 1.00 93.25 122 ILE A N 1
ATOM 1002 C CA . ILE A 1 122 ? 3.177 -2.585 -1.243 1.00 93.25 122 ILE A CA 1
ATOM 1003 C C . ILE A 1 122 ? 2.029 -1.665 -1.657 1.00 93.25 122 ILE A C 1
ATOM 1005 O O . ILE A 1 122 ? 0.933 -2.136 -1.960 1.00 93.25 122 ILE A O 1
ATOM 1009 N N . VAL A 1 123 ? 2.315 -0.367 -1.730 1.00 93.88 123 VAL A N 1
ATOM 1010 C CA . VAL A 1 123 ? 1.447 0.641 -2.354 1.00 93.88 123 VAL A CA 1
ATOM 1011 C C . VAL A 1 123 ? 2.209 1.258 -3.529 1.00 93.88 123 VAL A C 1
ATOM 1013 O O . VAL A 1 123 ? 3.270 1.850 -3.298 1.00 93.88 123 VAL A O 1
ATOM 1016 N N . PRO A 1 124 ? 1.737 1.098 -4.778 1.00 92.31 124 PRO A N 1
ATOM 1017 C CA . PRO A 1 124 ? 2.365 1.721 -5.938 1.00 92.31 124 PRO A CA 1
ATOM 1018 C C . PRO A 1 124 ? 2.367 3.249 -5.852 1.00 92.31 124 PRO A C 1
ATOM 1020 O O . PRO A 1 124 ? 1.471 3.853 -5.260 1.00 92.31 124 PRO A O 1
ATOM 1023 N N . MET A 1 125 ? 3.377 3.866 -6.463 1.00 90.00 125 MET A N 1
ATOM 1024 C CA . MET A 1 125 ? 3.486 5.316 -6.599 1.00 90.00 125 MET A CA 1
ATOM 1025 C C . MET A 1 125 ? 3.656 5.739 -8.060 1.00 90.00 125 MET A C 1
ATOM 1027 O O . MET A 1 125 ? 4.272 5.040 -8.865 1.00 90.00 125 MET A O 1
ATOM 1031 N N . THR A 1 126 ? 3.146 6.925 -8.378 1.00 85.81 126 THR A N 1
ATOM 1032 C CA . THR A 1 126 ? 3.334 7.599 -9.666 1.00 85.81 126 THR A CA 1
ATOM 1033 C C . THR A 1 126 ? 3.871 9.009 -9.449 1.00 85.81 126 THR A C 1
ATOM 1035 O O . THR A 1 126 ? 3.598 9.624 -8.424 1.00 85.81 126 THR A O 1
ATOM 1038 N N . SER A 1 127 ? 4.657 9.527 -10.391 1.00 83.19 127 SER A N 1
ATOM 1039 C CA . SER A 1 127 ? 5.041 10.947 -10.409 1.00 83.19 127 SER A CA 1
ATOM 1040 C C . SER A 1 127 ? 4.064 11.811 -11.203 1.00 83.19 127 SER A C 1
ATOM 1042 O O . SER A 1 127 ? 4.251 13.023 -11.276 1.00 83.19 127 SER A O 1
ATOM 1044 N N . ASP A 1 128 ? 3.074 11.192 -11.849 1.00 74.81 128 ASP A N 1
ATOM 1045 C CA . ASP A 1 128 ? 2.041 11.910 -12.580 1.00 74.81 128 ASP A CA 1
ATOM 1046 C C . ASP A 1 128 ? 1.005 12.467 -11.602 1.00 74.81 128 ASP A C 1
ATOM 1048 O O . ASP A 1 128 ? 0.064 11.789 -11.188 1.00 74.81 128 ASP A O 1
ATOM 1052 N N . MET A 1 129 ? 1.226 13.721 -11.216 1.00 66.31 129 MET A N 1
ATOM 1053 C CA . MET A 1 129 ? 0.300 14.495 -10.397 1.00 66.31 129 MET A CA 1
ATOM 1054 C C . MET A 1 129 ? -0.928 14.955 -11.190 1.00 66.31 129 MET A C 1
ATOM 1056 O O . MET A 1 129 ? -1.846 15.452 -10.567 1.00 66.31 129 MET A O 1
ATOM 1060 N N . ASN A 1 130 ? -0.964 14.813 -12.523 1.00 57.62 130 ASN A N 1
ATOM 1061 C CA . ASN A 1 130 ? -2.112 15.188 -13.359 1.00 57.62 130 ASN A CA 1
ATOM 1062 C C . ASN A 1 130 ? -3.061 14.009 -13.613 1.00 57.62 130 ASN A C 1
ATOM 1064 O O . ASN A 1 130 ? -4.146 14.206 -14.150 1.00 57.62 130 ASN A O 1
ATOM 1068 N N . ALA A 1 131 ? -2.715 12.797 -13.164 1.00 53.31 131 ALA A N 1
ATOM 1069 C CA . ALA A 1 131 ? -3.666 11.687 -13.070 1.00 53.31 131 ALA A CA 1
ATOM 1070 C C . ALA A 1 131 ? -4.824 11.979 -12.082 1.00 53.31 131 ALA A C 1
ATOM 1072 O O . ALA A 1 131 ? -5.736 11.166 -11.926 1.00 53.31 131 ALA A O 1
ATOM 1073 N N . THR A 1 132 ? -4.782 13.128 -11.401 1.00 46.47 132 THR A N 1
ATOM 1074 C CA . THR A 1 132 ? -5.812 13.647 -10.510 1.00 46.47 132 THR A CA 1
ATOM 1075 C C . THR A 1 132 ? -6.732 14.626 -11.242 1.00 46.47 132 THR A C 1
ATOM 1077 O O . THR A 1 132 ? -6.577 15.838 -11.131 1.00 46.47 132 THR A O 1
ATOM 1080 N N . ASP A 1 133 ? -7.773 14.113 -11.889 1.00 45.94 133 ASP A N 1
ATOM 1081 C CA . ASP A 1 133 ? -9.042 14.860 -11.893 1.00 45.94 133 ASP A CA 1
ATOM 1082 C C . ASP A 1 133 ? -9.808 14.657 -10.575 1.00 45.94 133 ASP A C 1
ATOM 1084 O O . ASP A 1 133 ? -10.804 15.327 -10.304 1.00 45.94 133 ASP A O 1
ATOM 1088 N N . HIS A 1 134 ? -9.322 13.779 -9.692 1.00 46.06 134 HIS A N 1
ATOM 1089 C CA . HIS A 1 134 ? -9.932 13.533 -8.397 1.00 46.06 134 HIS A CA 1
ATOM 1090 C C . HIS A 1 134 ? -8.856 13.375 -7.318 1.00 46.06 134 HIS A C 1
ATOM 1092 O O . HIS A 1 134 ? -8.082 12.419 -7.345 1.00 46.06 134 HIS A O 1
ATOM 1098 N N . GLU A 1 135 ? -8.848 14.267 -6.323 1.00 53.47 135 GLU A N 1
ATOM 1099 C CA . GLU A 1 135 ? -8.365 13.958 -4.972 1.00 53.47 135 GLU A CA 1
ATOM 1100 C C . GLU A 1 135 ? -9.228 12.816 -4.418 1.00 53.47 135 GLU A C 1
ATOM 1102 O O . GLU A 1 135 ? -10.169 13.008 -3.645 1.00 53.47 135 GLU A O 1
ATOM 1107 N N . THR A 1 136 ? -8.997 11.596 -4.895 1.00 66.44 136 THR A N 1
ATOM 1108 C CA . THR A 1 136 ? -9.773 10.462 -4.422 1.00 66.44 136 THR A CA 1
ATOM 1109 C C . THR A 1 136 ? -9.312 10.129 -3.010 1.00 66.44 136 THR A C 1
ATOM 1111 O O . THR A 1 136 ? -8.131 10.216 -2.664 1.00 66.44 136 THR A O 1
ATOM 1114 N N . LYS A 1 137 ? -10.237 9.646 -2.179 1.00 78.62 137 LYS A N 1
ATOM 1115 C CA . LYS A 1 137 ? -9.905 9.081 -0.862 1.00 78.62 137 LYS A CA 1
ATOM 1116 C C . LYS A 1 137 ? -8.825 7.985 -0.926 1.00 78.62 137 LYS A C 1
ATOM 1118 O O . LYS A 1 137 ? -8.197 7.706 0.092 1.00 78.62 137 LYS A O 1
ATOM 1123 N N . TYR A 1 138 ? -8.580 7.413 -2.107 1.00 84.75 138 TYR A N 1
ATOM 1124 C CA . TYR A 1 138 ? -7.595 6.370 -2.378 1.00 84.75 138 TYR A CA 1
ATOM 1125 C C . TYR A 1 138 ? -6.194 6.899 -2.711 1.00 84.75 138 TYR A C 1
ATOM 1127 O O . TYR A 1 138 ? -5.274 6.104 -2.853 1.00 84.75 138 TYR A O 1
ATOM 1135 N N . HIS A 1 139 ? -5.979 8.215 -2.768 1.00 88.00 139 HIS A N 1
ATOM 1136 C CA . HIS A 1 139 ? -4.679 8.791 -3.125 1.00 88.00 139 HIS A CA 1
ATOM 1137 C C . HIS A 1 139 ? -4.008 9.526 -1.968 1.00 88.00 139 HIS A C 1
ATOM 1139 O O . HIS A 1 139 ? -4.678 10.131 -1.135 1.00 88.00 139 HIS A O 1
ATOM 1145 N N . MET A 1 140 ? -2.679 9.496 -1.885 1.00 90.06 140 MET A N 1
ATOM 1146 C CA . MET A 1 140 ? -1.909 10.309 -0.928 1.00 90.06 140 MET A CA 1
ATOM 1147 C C . MET A 1 140 ? -0.717 10.938 -1.629 1.00 90.06 140 MET A C 1
ATOM 1149 O O . MET A 1 140 ? 0.119 10.226 -2.184 1.00 90.06 140 MET A O 1
ATOM 1153 N N . ALA A 1 141 ? -0.646 12.265 -1.594 1.00 90.75 141 ALA A N 1
ATOM 1154 C CA . ALA A 1 141 ? 0.487 12.999 -2.126 1.00 90.75 141 ALA A CA 1
ATOM 1155 C C . ALA A 1 141 ? 1.696 12.852 -1.197 1.00 90.75 141 ALA A C 1
ATOM 1157 O O . ALA A 1 141 ? 1.564 12.888 0.024 1.00 90.75 141 ALA A O 1
ATOM 1158 N N . LEU A 1 142 ? 2.864 12.694 -1.805 1.00 90.62 142 LEU A N 1
ATOM 1159 C CA . LEU A 1 142 ? 4.173 12.718 -1.177 1.00 90.62 142 LEU A CA 1
ATOM 1160 C C . LEU A 1 142 ? 5.010 13.784 -1.872 1.00 90.62 142 LEU A C 1
ATOM 1162 O O . LEU A 1 142 ? 5.013 13.886 -3.099 1.00 90.62 142 LEU A O 1
ATOM 1166 N N . ALA A 1 143 ? 5.773 14.533 -1.099 1.00 91.06 143 ALA A N 1
ATOM 1167 C CA . ALA A 1 143 ? 6.702 15.538 -1.585 1.00 91.06 143 ALA A CA 1
ATOM 1168 C C . ALA A 1 143 ? 8.120 15.248 -1.060 1.00 91.06 143 ALA A C 1
ATOM 1170 O O . ALA A 1 143 ? 8.290 14.406 -0.179 1.00 91.06 143 ALA A O 1
ATOM 1171 N N . PRO A 1 144 ? 9.180 15.883 -1.592 1.00 91.56 144 PRO A N 1
ATOM 1172 C CA . PRO A 1 144 ? 10.552 15.544 -1.220 1.00 91.56 144 PRO A CA 1
ATOM 1173 C C . PRO A 1 144 ? 10.855 15.536 0.287 1.00 91.56 144 PRO A C 1
ATOM 1175 O O . PRO A 1 144 ? 11.628 14.695 0.748 1.00 91.56 144 PRO A O 1
ATOM 1178 N N . GLN A 1 145 ? 10.200 16.396 1.073 1.00 91.75 145 GLN A N 1
ATOM 1179 C CA . GLN A 1 145 ? 10.293 16.400 2.540 1.00 91.75 145 GLN A CA 1
ATOM 1180 C C . GLN A 1 145 ? 9.829 15.087 3.204 1.00 91.75 145 GLN A C 1
ATOM 1182 O O . GLN A 1 145 ? 10.242 14.764 4.320 1.00 91.75 145 GLN A O 1
ATOM 1187 N N . ASP A 1 146 ? 9.029 14.290 2.497 1.00 91.44 146 ASP A N 1
ATOM 1188 C CA . ASP A 1 146 ? 8.514 13.000 2.953 1.00 91.44 146 ASP A CA 1
ATOM 1189 C C . ASP A 1 146 ? 9.506 11.850 2.728 1.00 91.44 146 ASP A C 1
ATOM 1191 O O . ASP A 1 146 ? 9.270 10.717 3.155 1.00 91.44 146 ASP A O 1
ATOM 1195 N N . GLY A 1 147 ? 10.650 12.131 2.092 1.00 87.12 147 GLY A N 1
ATOM 1196 C CA . GLY A 1 147 ? 11.697 11.154 1.788 1.00 87.12 147 GLY A CA 1
ATOM 1197 C C . GLY A 1 147 ? 11.595 10.532 0.392 1.00 87.12 147 GLY A C 1
ATOM 1198 O O . GLY A 1 147 ? 12.248 9.520 0.126 1.00 87.12 147 GLY A O 1
ATOM 1199 N N . VAL A 1 148 ? 10.797 11.120 -0.506 1.00 89.94 148 VAL A N 1
ATOM 1200 C CA . VAL A 1 148 ? 10.764 10.790 -1.944 1.00 89.94 148 VAL A CA 1
ATOM 1201 C C . VAL A 1 148 ? 11.672 11.731 -2.746 1.00 89.94 148 VAL A C 1
ATOM 1203 O O . VAL A 1 148 ? 12.057 12.794 -2.278 1.00 89.94 148 VAL A O 1
ATOM 1206 N N . SER A 1 149 ? 12.058 11.356 -3.966 1.00 88.50 149 SER A N 1
ATOM 1207 C CA . SER A 1 149 ? 12.956 12.182 -4.797 1.00 88.50 149 SER A CA 1
ATOM 1208 C C . SER A 1 149 ? 12.251 13.320 -5.544 1.00 88.50 149 SER A C 1
ATOM 1210 O O . SER A 1 149 ? 12.908 14.238 -6.028 1.00 88.50 149 SER A O 1
ATOM 1212 N N . ARG A 1 150 ? 10.925 13.246 -5.678 1.00 88.75 150 ARG A N 1
ATOM 1213 C CA . ARG A 1 150 ? 10.066 14.213 -6.373 1.00 88.75 150 ARG A CA 1
ATOM 1214 C C . ARG A 1 150 ? 8.636 14.094 -5.860 1.00 88.75 150 ARG A C 1
ATOM 1216 O O . ARG A 1 150 ? 8.293 13.068 -5.271 1.00 88.75 150 ARG A O 1
ATOM 1223 N N . ASN A 1 151 ? 7.810 15.094 -6.155 1.00 89.38 151 ASN A N 1
ATOM 1224 C CA . ASN A 1 151 ? 6.371 15.014 -5.913 1.00 89.38 151 ASN A CA 1
ATOM 1225 C C . ASN A 1 151 ? 5.811 13.743 -6.562 1.00 89.38 151 ASN A C 1
ATOM 1227 O O . ASN A 1 151 ? 6.077 13.465 -7.733 1.00 89.38 151 ASN A O 1
ATOM 1231 N N . SER A 1 152 ? 5.129 12.944 -5.755 1.00 89.38 152 SER A N 1
ATOM 1232 C CA . SER A 1 152 ? 4.636 11.620 -6.110 1.00 89.38 152 SER A CA 1
ATOM 1233 C C . SER A 1 152 ? 3.268 11.400 -5.476 1.00 89.38 152 SER A C 1
ATOM 1235 O O . SER A 1 152 ? 2.933 12.016 -4.470 1.00 89.38 152 SER A O 1
ATOM 1237 N N . LEU A 1 153 ? 2.494 10.479 -6.027 1.00 90.25 153 LEU A N 1
ATOM 1238 C CA . LEU A 1 153 ? 1.183 10.094 -5.531 1.00 90.25 153 LEU A CA 1
ATOM 1239 C C . LEU A 1 153 ? 1.177 8.597 -5.242 1.00 90.25 153 LEU A C 1
ATOM 1241 O O . LEU A 1 153 ? 1.548 7.801 -6.103 1.00 90.25 153 LEU A O 1
ATOM 1245 N N . LEU A 1 154 ? 0.755 8.212 -4.042 1.00 91.38 154 LEU A N 1
ATOM 1246 C CA . LEU A 1 154 ? 0.465 6.826 -3.690 1.00 91.38 154 LEU A CA 1
ATOM 1247 C C . LEU A 1 154 ? -0.951 6.456 -4.115 1.00 91.38 154 LEU A C 1
ATOM 1249 O O . LEU A 1 154 ? -1.884 7.202 -3.820 1.00 91.38 154 LEU A O 1
ATOM 1253 N N . LYS A 1 155 ? -1.100 5.280 -4.730 1.00 88.69 155 LYS A N 1
ATOM 1254 C CA . LYS A 1 155 ? -2.377 4.728 -5.204 1.00 88.69 155 LYS A CA 1
ATOM 1255 C C . LYS A 1 155 ? -2.812 3.554 -4.333 1.00 88.69 155 LYS A C 1
ATOM 1257 O O . LYS A 1 155 ? -2.343 2.428 -4.508 1.00 88.69 155 LYS A O 1
ATOM 1262 N N . PHE A 1 156 ? -3.656 3.819 -3.337 1.00 88.56 156 PHE A N 1
ATOM 1263 C CA . PHE A 1 156 ? -4.114 2.796 -2.391 1.00 88.56 156 PHE A CA 1
ATOM 1264 C C . PHE A 1 156 ? -5.136 1.837 -2.997 1.00 88.56 156 PHE A C 1
ATOM 1266 O O . PHE A 1 156 ? -5.244 0.711 -2.520 1.00 88.56 156 PHE A O 1
ATOM 1273 N N . GLU A 1 157 ? -5.848 2.242 -4.046 1.00 83.94 157 GLU A N 1
ATOM 1274 C CA . GLU A 1 157 ? -6.710 1.364 -4.838 1.00 83.94 157 GLU A CA 1
ATOM 1275 C C . GLU A 1 157 ? -5.925 0.222 -5.503 1.00 83.94 157 GLU A C 1
ATOM 1277 O O . GLU A 1 157 ? -6.476 -0.846 -5.759 1.00 83.94 157 GLU A O 1
ATOM 1282 N N . ASP A 1 158 ? -4.619 0.416 -5.701 1.00 84.81 158 ASP A N 1
ATOM 1283 C CA . ASP A 1 158 ? -3.711 -0.564 -6.288 1.00 84.81 158 ASP A CA 1
ATOM 1284 C C . ASP A 1 158 ? -2.796 -1.246 -5.269 1.00 84.81 158 ASP A C 1
ATOM 1286 O O . ASP A 1 158 ? -1.880 -1.989 -5.655 1.00 84.81 158 ASP A O 1
ATOM 1290 N N . MET A 1 159 ? -3.041 -1.029 -3.973 1.00 88.50 159 MET A N 1
ATOM 1291 C CA . MET A 1 159 ? -2.310 -1.697 -2.902 1.00 88.50 159 MET A CA 1
ATOM 1292 C C . MET A 1 159 ? -2.436 -3.220 -3.042 1.00 88.50 159 MET A C 1
ATOM 1294 O O . MET A 1 159 ? -3.507 -3.775 -3.287 1.00 88.50 159 MET A O 1
ATOM 1298 N N . ARG A 1 160 ? -1.316 -3.936 -2.915 1.00 87.00 160 ARG A N 1
ATOM 1299 C CA . ARG A 1 160 ? -1.302 -5.385 -3.157 1.00 87.00 160 ARG A CA 1
ATOM 1300 C C . ARG A 1 160 ? -0.153 -6.096 -2.475 1.00 87.00 160 ARG A C 1
ATOM 1302 O O . ARG A 1 160 ? 0.855 -5.498 -2.104 1.00 87.00 160 ARG A O 1
ATOM 1309 N N . ILE A 1 161 ? -0.314 -7.407 -2.338 1.00 88.06 161 ILE A N 1
ATOM 1310 C CA . ILE A 1 161 ? 0.737 -8.304 -1.869 1.00 88.06 161 ILE A CA 1
ATOM 1311 C C . ILE A 1 161 ? 1.476 -8.856 -3.085 1.00 88.06 161 ILE A C 1
ATOM 1313 O O . ILE A 1 161 ? 0.863 -9.452 -3.969 1.00 88.06 161 ILE A O 1
ATOM 1317 N N . ILE A 1 162 ? 2.796 -8.694 -3.108 1.00 85.19 162 ILE A N 1
ATOM 1318 C CA . ILE A 1 162 ? 3.678 -9.254 -4.136 1.00 85.19 162 ILE A CA 1
ATOM 1319 C C . ILE A 1 162 ? 4.710 -10.191 -3.511 1.00 85.19 162 ILE A C 1
ATOM 1321 O O . ILE A 1 162 ? 5.018 -10.098 -2.322 1.00 85.19 162 ILE A O 1
ATOM 1325 N N . SER A 1 163 ? 5.269 -11.093 -4.316 1.00 83.12 163 SER A N 1
ATOM 1326 C CA . SER A 1 163 ? 6.508 -11.781 -3.943 1.00 83.12 163 SER A CA 1
ATOM 1327 C C . SER A 1 163 ? 7.674 -10.795 -4.004 1.00 83.12 163 SER A C 1
ATOM 1329 O O . SER A 1 163 ? 7.743 -9.973 -4.916 1.00 83.12 163 SER A O 1
ATOM 1331 N N . ASP A 1 164 ? 8.607 -10.913 -3.063 1.00 83.69 164 ASP A N 1
ATOM 1332 C CA . ASP A 1 164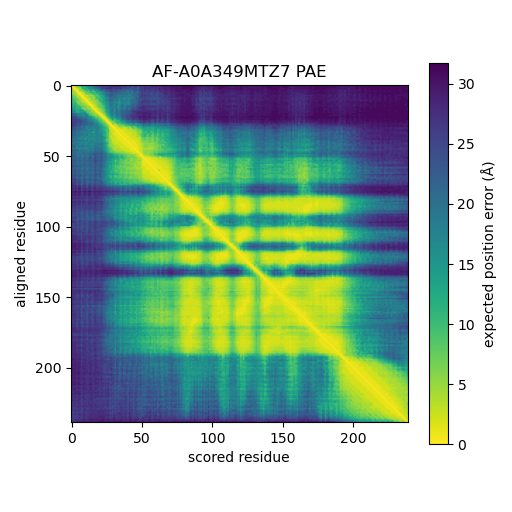 ? 9.900 -10.218 -3.088 1.00 83.69 164 ASP A CA 1
ATOM 1333 C C . ASP A 1 164 ? 10.699 -10.440 -4.389 1.00 83.69 164 ASP A C 1
ATOM 1335 O O . ASP A 1 164 ? 11.448 -9.564 -4.811 1.00 83.69 164 ASP A O 1
ATOM 1339 N N . LYS A 1 165 ? 10.469 -11.555 -5.090 1.00 79.31 165 LYS A N 1
ATOM 1340 C CA . LYS A 1 165 ? 11.026 -11.854 -6.420 1.00 79.31 165 LYS A CA 1
ATOM 1341 C C . LYS A 1 165 ? 10.640 -10.843 -7.502 1.00 79.31 165 LYS A C 1
ATOM 1343 O O . LYS A 1 165 ? 11.337 -10.727 -8.502 1.00 79.31 165 LYS A O 1
ATOM 1348 N N . ARG A 1 166 ? 9.536 -10.114 -7.313 1.00 81.38 166 ARG A N 1
ATOM 1349 C CA . ARG A 1 166 ? 9.075 -9.074 -8.246 1.00 81.38 166 ARG A CA 1
ATOM 1350 C C . ARG A 1 166 ? 9.772 -7.733 -8.032 1.00 81.38 166 ARG A C 1
ATOM 1352 O O . ARG A 1 166 ? 9.503 -6.792 -8.774 1.00 81.38 166 ARG A O 1
ATOM 1359 N N . ILE A 1 167 ? 10.640 -7.619 -7.02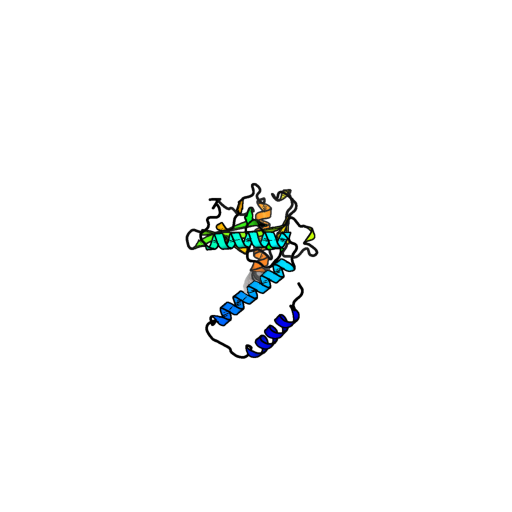8 1.00 86.12 167 ILE A N 1
ATOM 1360 C CA . ILE A 1 167 ? 11.440 -6.417 -6.821 1.00 86.12 167 ILE A CA 1
ATOM 1361 C C . ILE A 1 167 ? 12.604 -6.415 -7.812 1.00 86.12 167 ILE A C 1
ATOM 1363 O O . ILE A 1 167 ? 13.471 -7.282 -7.775 1.00 86.12 167 ILE A O 1
ATOM 1367 N N . ILE A 1 168 ? 12.639 -5.404 -8.676 1.00 85.62 168 ILE A N 1
ATOM 1368 C CA . ILE A 1 168 ? 13.727 -5.185 -9.634 1.00 85.62 168 ILE A CA 1
ATOM 1369 C C . ILE A 1 168 ? 14.912 -4.527 -8.928 1.00 85.62 168 ILE A C 1
ATOM 1371 O O . ILE A 1 168 ? 16.060 -4.919 -9.125 1.00 85.62 168 ILE A O 1
ATOM 1375 N N . SER A 1 169 ? 14.646 -3.511 -8.104 1.00 87.94 169 SER A N 1
ATOM 1376 C CA . SER A 1 169 ? 15.684 -2.813 -7.347 1.00 87.94 169 SER A CA 1
ATOM 1377 C C . SER A 1 169 ? 15.116 -2.071 -6.139 1.00 87.94 169 SER A C 1
ATOM 1379 O O . SER A 1 169 ? 13.938 -1.716 -6.088 1.00 87.94 169 SER A O 1
ATOM 1381 N N . LYS A 1 170 ? 15.975 -1.820 -5.149 1.00 89.56 170 LYS A N 1
ATOM 1382 C CA . LYS A 1 170 ? 15.674 -0.962 -4.001 1.00 89.56 170 LYS A CA 1
ATOM 1383 C C . LYS A 1 170 ? 16.214 0.442 -4.264 1.00 89.56 170 LYS A C 1
ATOM 1385 O O . LYS A 1 170 ? 17.386 0.600 -4.605 1.00 89.56 170 LYS A O 1
ATOM 1390 N N . MET A 1 171 ? 15.379 1.463 -4.096 1.00 88.69 171 MET A N 1
ATOM 1391 C CA . MET A 1 171 ? 15.824 2.852 -4.173 1.00 88.69 171 MET A CA 1
ATOM 1392 C C . MET A 1 171 ? 16.610 3.229 -2.912 1.00 88.69 171 MET A C 1
ATOM 1394 O O . MET A 1 171 ? 16.391 2.684 -1.832 1.00 88.69 171 MET A O 1
ATOM 1398 N N . LYS A 1 172 ? 17.544 4.179 -3.043 1.00 85.12 172 LYS A N 1
ATOM 1399 C CA . LYS A 1 172 ? 18.345 4.665 -1.903 1.00 85.12 172 LYS A CA 1
ATOM 1400 C C . LYS A 1 172 ? 17.515 5.473 -0.900 1.00 85.12 172 LYS A C 1
ATOM 1402 O O . LYS A 1 172 ? 17.895 5.582 0.261 1.00 85.12 172 LYS A O 1
ATOM 1407 N N . THR A 1 173 ? 16.412 6.055 -1.358 1.00 86.75 173 THR A N 1
ATOM 1408 C CA . THR A 1 173 ? 15.500 6.874 -0.563 1.00 86.75 173 THR A CA 1
ATOM 1409 C C . THR A 1 173 ? 14.448 6.019 0.142 1.00 86.75 173 THR A C 1
ATOM 1411 O O . THR A 1 173 ? 14.106 4.921 -0.303 1.00 86.75 173 THR A O 1
ATOM 1414 N N . ARG A 1 174 ? 13.925 6.532 1.255 1.00 91.00 174 ARG A N 1
ATOM 1415 C CA . ARG A 1 174 ? 12.933 5.863 2.098 1.00 91.00 174 ARG A CA 1
ATOM 1416 C C . ARG A 1 174 ? 11.977 6.902 2.651 1.00 91.00 174 ARG A C 1
ATOM 1418 O O . ARG A 1 174 ? 12.418 7.974 3.056 1.00 91.00 174 ARG A O 1
ATOM 1425 N N . VAL A 1 175 ? 10.704 6.539 2.748 1.00 93.44 175 VAL A N 1
ATOM 1426 C CA . VAL A 1 175 ? 9.702 7.390 3.386 1.00 93.44 175 VAL A CA 1
ATOM 1427 C C . VAL A 1 175 ? 10.055 7.608 4.863 1.00 93.44 175 VAL A C 1
ATOM 1429 O O . VAL A 1 175 ? 10.460 6.669 5.576 1.00 93.44 175 VAL A O 1
ATOM 1432 N N . ASN A 1 176 ? 9.918 8.854 5.317 1.00 92.31 176 ASN A N 1
ATOM 1433 C CA . ASN A 1 176 ? 10.194 9.256 6.693 1.00 92.31 176 ASN A CA 1
ATOM 1434 C C . ASN A 1 176 ? 9.266 8.531 7.700 1.00 92.31 176 ASN A C 1
ATOM 1436 O O . ASN A 1 176 ? 8.263 7.921 7.335 1.00 92.31 176 ASN A O 1
ATOM 1440 N N . ALA A 1 177 ? 9.623 8.524 8.987 1.00 89.38 177 ALA A N 1
ATOM 1441 C CA . ALA A 1 177 ? 8.914 7.704 9.973 1.00 89.38 177 ALA A CA 1
ATOM 1442 C C . ALA A 1 177 ? 7.441 8.092 10.168 1.00 89.38 177 ALA A C 1
ATOM 1444 O O . ALA A 1 177 ? 6.601 7.197 10.232 1.00 89.38 177 ALA A O 1
ATOM 1445 N N . THR A 1 178 ? 7.150 9.391 10.217 1.00 90.19 178 THR A N 1
ATOM 1446 C CA . THR A 1 178 ? 5.799 9.928 10.409 1.00 90.19 178 THR A CA 1
ATOM 1447 C C . THR A 1 178 ? 4.888 9.554 9.244 1.00 90.19 178 THR A C 1
ATOM 1449 O O . THR A 1 178 ? 3.841 8.944 9.444 1.00 90.19 178 THR A O 1
ATOM 1452 N N . VAL A 1 179 ? 5.337 9.798 8.012 1.00 91.88 179 VAL A N 1
ATOM 1453 C CA . VAL A 1 179 ? 4.555 9.515 6.804 1.00 91.88 179 VAL A CA 1
ATOM 1454 C C . VAL A 1 179 ? 4.349 8.012 6.626 1.00 91.88 179 VAL A C 1
ATOM 1456 O O . VAL A 1 179 ? 3.280 7.583 6.209 1.00 91.88 179 VAL A O 1
ATOM 1459 N N . ARG A 1 180 ? 5.309 7.158 7.016 1.00 91.75 180 ARG A N 1
ATOM 1460 C CA . ARG A 1 180 ? 5.087 5.697 7.020 1.00 91.75 180 ARG A CA 1
ATOM 1461 C C . ARG A 1 180 ? 3.882 5.284 7.861 1.00 91.75 180 ARG A C 1
ATOM 1463 O O . ARG A 1 180 ? 3.143 4.386 7.459 1.00 91.75 180 ARG A O 1
ATOM 1470 N N . GLU A 1 181 ? 3.715 5.892 9.031 1.00 90.06 181 GLU A N 1
ATOM 1471 C CA . GLU A 1 181 ? 2.586 5.596 9.911 1.00 90.06 181 GLU A CA 1
ATOM 1472 C C . GLU A 1 181 ? 1.268 6.061 9.284 1.00 90.06 181 GLU A C 1
ATOM 1474 O O . GLU A 1 181 ? 0.282 5.324 9.308 1.00 90.06 181 GLU A O 1
ATOM 1479 N N . GLU A 1 182 ? 1.263 7.237 8.657 1.00 91.81 182 GLU A N 1
ATOM 1480 C CA . GLU A 1 182 ? 0.103 7.758 7.929 1.00 91.81 182 GLU A CA 1
ATOM 1481 C C . GLU A 1 182 ? -0.287 6.867 6.750 1.00 91.81 182 GLU A C 1
ATOM 1483 O O . GLU A 1 182 ? -1.464 6.542 6.590 1.00 91.81 182 GLU A O 1
ATOM 1488 N N . ILE A 1 183 ? 0.691 6.399 5.969 1.00 92.62 183 ILE A N 1
ATOM 1489 C CA . ILE A 1 183 ? 0.457 5.459 4.870 1.00 92.62 183 ILE A CA 1
ATOM 1490 C C . ILE A 1 183 ? -0.190 4.179 5.407 1.00 92.62 183 ILE A C 1
ATOM 1492 O O . ILE A 1 183 ? -1.177 3.701 4.846 1.00 92.62 183 ILE A O 1
ATOM 1496 N N . PHE A 1 184 ? 0.332 3.623 6.505 1.00 90.19 184 PHE A N 1
ATOM 1497 C CA . PHE A 1 184 ? -0.234 2.418 7.108 1.00 90.19 184 PHE A CA 1
ATOM 1498 C C . PHE A 1 184 ? -1.672 2.641 7.593 1.00 90.19 184 PHE A C 1
ATOM 1500 O O . PHE A 1 184 ? -2.550 1.841 7.272 1.00 90.19 184 PHE A O 1
ATOM 1507 N N . LYS A 1 185 ? -1.927 3.738 8.320 1.00 88.25 185 LYS A N 1
ATOM 1508 C CA . LYS A 1 185 ? -3.267 4.100 8.809 1.00 88.25 185 LYS A CA 1
ATOM 1509 C C . LYS A 1 185 ? -4.252 4.273 7.661 1.00 88.25 185 LYS A C 1
ATOM 1511 O O . LYS A 1 185 ? -5.343 3.715 7.715 1.00 88.25 185 LYS A O 1
ATOM 1516 N N . LYS A 1 186 ? -3.856 4.985 6.604 1.00 89.69 186 LYS A N 1
ATOM 1517 C CA . LYS A 1 186 ? -4.696 5.193 5.423 1.00 89.69 186 LYS A CA 1
ATOM 1518 C C . LYS A 1 186 ? -5.004 3.878 4.710 1.00 89.69 186 LYS A C 1
ATOM 1520 O O . LYS A 1 186 ? -6.166 3.607 4.425 1.00 89.69 186 LYS A O 1
ATOM 1525 N N . GLY A 1 187 ? -3.997 3.034 4.482 1.00 87.31 187 GLY A N 1
ATOM 1526 C CA . GLY A 1 187 ? -4.193 1.718 3.869 1.00 87.31 187 GLY A CA 1
ATOM 1527 C C . GLY A 1 187 ? -5.111 0.817 4.697 1.00 87.31 187 GLY A C 1
ATOM 1528 O O . GLY A 1 187 ? -6.019 0.197 4.147 1.00 87.31 187 GLY A O 1
ATOM 1529 N N . ALA A 1 188 ? -4.928 0.792 6.020 1.00 85.06 188 ALA A N 1
ATOM 1530 C CA . ALA A 1 188 ? -5.789 0.044 6.931 1.00 85.06 188 ALA A CA 1
ATOM 1531 C C . ALA A 1 188 ? -7.232 0.566 6.907 1.00 85.06 188 ALA A C 1
ATOM 1533 O O . ALA A 1 188 ? -8.153 -0.230 6.746 1.00 85.06 188 ALA A O 1
ATOM 1534 N N . HIS A 1 189 ? -7.427 1.884 6.988 1.00 83.38 189 HIS A N 1
ATOM 1535 C CA . HIS A 1 189 ? -8.751 2.495 6.921 1.00 83.38 189 HIS A CA 1
ATOM 1536 C C . HIS A 1 189 ? -9.453 2.187 5.594 1.00 83.38 189 HIS A C 1
ATOM 1538 O O . HIS A 1 189 ? -10.625 1.852 5.601 1.00 83.38 189 HIS A O 1
ATOM 1544 N N . LEU A 1 190 ? -8.757 2.223 4.455 1.00 83.19 190 LEU A N 1
ATOM 1545 C CA . LEU A 1 190 ? -9.380 1.945 3.156 1.00 83.19 190 LEU A CA 1
ATOM 1546 C C . LEU A 1 190 ? -9.753 0.466 2.969 1.00 83.19 190 LEU A C 1
ATOM 1548 O O . LEU A 1 190 ? -10.812 0.176 2.416 1.00 83.19 190 LEU A O 1
ATOM 1552 N N . TYR A 1 191 ? -8.920 -0.467 3.439 1.00 75.25 191 TYR A N 1
ATOM 1553 C CA . TYR A 1 191 ? -9.173 -1.910 3.294 1.00 75.25 191 TYR A CA 1
ATOM 1554 C C . TYR A 1 191 ? -10.124 -2.471 4.345 1.00 75.25 191 TYR A C 1
ATOM 1556 O O . TYR A 1 191 ? -10.827 -3.446 4.089 1.00 75.25 191 TYR A O 1
ATOM 1564 N N . PHE A 1 192 ? -10.155 -1.856 5.522 1.00 74.31 192 PHE A N 1
ATOM 1565 C CA . PHE A 1 192 ? -11.003 -2.259 6.632 1.00 74.31 192 PHE A CA 1
ATOM 1566 C C . PHE A 1 192 ? -12.037 -1.191 6.966 1.00 74.31 192 PHE A C 1
ATOM 1568 O O . PHE A 1 192 ? -12.477 -1.152 8.108 1.00 74.31 192 PHE A O 1
ATOM 1575 N N . ALA A 1 193 ? -12.435 -0.336 6.019 1.00 69.25 193 ALA A N 1
ATOM 1576 C CA . ALA A 1 193 ? -13.316 0.814 6.268 1.00 69.25 193 ALA A CA 1
ATOM 1577 C C . ALA A 1 193 ? -14.549 0.422 7.085 1.00 69.25 193 ALA A C 1
ATOM 1579 O O . ALA A 1 193 ? -14.780 0.964 8.157 1.00 69.25 193 ALA A O 1
ATOM 1580 N N . THR A 1 194 ? -15.244 -0.640 6.672 1.00 61.88 194 THR A N 1
ATOM 1581 C CA . THR A 1 194 ? -16.425 -1.150 7.381 1.00 61.88 194 THR A CA 1
ATOM 1582 C C . THR A 1 194 ? -16.130 -1.565 8.824 1.00 61.88 194 THR A C 1
ATOM 1584 O O . THR A 1 194 ? -16.936 -1.306 9.711 1.00 61.88 194 THR A O 1
ATOM 1587 N N . ILE A 1 195 ? -14.979 -2.189 9.080 1.00 66.81 195 ILE A N 1
ATOM 1588 C CA . ILE A 1 195 ? -14.572 -2.604 10.431 1.00 66.81 195 ILE A CA 1
ATOM 1589 C C . ILE A 1 195 ? -14.085 -1.392 11.235 1.00 66.81 195 ILE A C 1
ATOM 1591 O O . ILE A 1 195 ? -14.364 -1.283 12.423 1.00 66.81 195 ILE A O 1
ATOM 1595 N N . THR A 1 196 ? -13.381 -0.466 10.592 1.00 70.56 196 THR A N 1
ATOM 1596 C CA . THR A 1 196 ? -12.790 0.719 11.221 1.00 70.56 196 THR A CA 1
ATOM 1597 C C . THR A 1 196 ? -13.889 1.679 11.671 1.00 70.56 196 THR A C 1
ATOM 1599 O O . THR A 1 196 ? -13.893 2.097 12.823 1.00 70.56 196 THR A O 1
ATOM 1602 N N . ASP A 1 197 ? -14.889 1.916 10.821 1.00 75.69 197 ASP A N 1
ATOM 1603 C CA . ASP A 1 197 ? -16.065 2.728 11.141 1.00 75.69 197 ASP A CA 1
ATOM 1604 C C . ASP A 1 197 ? -16.869 2.118 12.301 1.00 75.69 197 ASP A C 1
ATOM 1606 O O . ASP A 1 197 ? -17.335 2.829 13.195 1.00 75.69 197 ASP A O 1
ATOM 1610 N N . GLN A 1 198 ? -16.995 0.785 12.330 1.00 73.12 198 GLN A N 1
ATOM 1611 C CA . GLN A 1 198 ? -17.624 0.068 13.442 1.00 73.12 198 GLN A CA 1
ATOM 1612 C C . GLN A 1 198 ? -16.829 0.217 14.743 1.00 73.12 198 GLN A C 1
ATOM 1614 O O . GLN A 1 198 ? -17.420 0.473 15.791 1.00 73.12 198 GLN A O 1
ATOM 1619 N N . VAL A 1 199 ? -15.501 0.093 14.692 1.00 77.56 199 VAL A N 1
ATOM 1620 C CA . VAL A 1 199 ? -14.625 0.278 15.858 1.00 77.56 199 VAL A CA 1
ATOM 1621 C C . VAL A 1 199 ? -14.707 1.713 16.382 1.00 77.56 199 VAL A C 1
ATOM 1623 O O . VAL A 1 199 ? -14.860 1.911 17.587 1.00 77.56 199 VAL A O 1
ATOM 1626 N N . ASP A 1 200 ? -14.692 2.715 15.507 1.00 81.88 200 ASP A N 1
ATOM 1627 C CA . ASP A 1 200 ? -14.809 4.123 15.896 1.00 81.88 200 ASP A CA 1
ATOM 1628 C C . ASP A 1 200 ? -16.177 4.440 16.507 1.00 81.88 200 ASP A C 1
ATOM 1630 O O . ASP A 1 200 ? -16.268 5.151 17.515 1.00 81.88 200 ASP A O 1
ATOM 1634 N N . HIS A 1 201 ? -17.250 3.876 15.947 1.00 82.81 201 HIS A N 1
ATOM 1635 C CA . HIS A 1 201 ? -18.582 3.957 16.538 1.00 82.81 201 HIS A CA 1
ATOM 1636 C C . HIS A 1 201 ? -18.611 3.327 17.939 1.00 82.81 201 HIS A C 1
ATOM 1638 O O . HIS A 1 201 ? -19.084 3.954 18.888 1.00 82.81 201 HIS A O 1
ATOM 1644 N N . LEU A 1 202 ? -18.063 2.118 18.099 1.00 84.06 202 LEU A N 1
ATOM 1645 C CA . LEU A 1 202 ? -17.993 1.430 19.392 1.00 84.06 202 LEU A CA 1
ATOM 1646 C C . LEU A 1 202 ? -17.180 2.220 20.422 1.00 84.06 202 LEU A C 1
ATOM 1648 O O . LEU A 1 202 ? -17.590 2.317 21.576 1.00 84.06 202 LEU A O 1
ATOM 1652 N N . ASN A 1 203 ? -16.076 2.843 20.013 1.00 91.31 203 ASN A N 1
ATOM 1653 C CA . ASN A 1 203 ? -15.272 3.692 20.889 1.00 91.31 203 ASN A CA 1
ATOM 1654 C C . ASN A 1 203 ? -16.060 4.914 21.380 1.00 91.31 203 ASN A C 1
ATOM 1656 O O . ASN A 1 203 ? -16.026 5.230 22.571 1.00 91.31 203 ASN A O 1
ATOM 1660 N N . LYS A 1 204 ? -16.828 5.565 20.497 1.00 92.88 204 LYS A N 1
ATOM 1661 C CA . LYS A 1 204 ? -17.717 6.677 20.879 1.00 92.88 204 LYS A CA 1
ATOM 1662 C C . LYS A 1 204 ? -18.815 6.227 21.844 1.00 92.88 204 LYS A C 1
ATOM 1664 O O . LYS A 1 204 ? -19.065 6.912 22.835 1.00 92.88 204 LYS A O 1
ATOM 1669 N N . VAL A 1 205 ? -19.438 5.073 21.593 1.00 92.19 205 VAL A N 1
ATOM 1670 C CA . VAL A 1 205 ? -20.454 4.495 22.489 1.00 92.19 205 VAL A CA 1
ATOM 1671 C C . VAL A 1 205 ? -19.855 4.173 23.857 1.00 92.19 205 VAL A C 1
ATOM 1673 O O . VAL A 1 205 ? -20.427 4.558 24.873 1.00 92.19 205 VAL A O 1
ATOM 1676 N N . ASN A 1 206 ? -18.678 3.545 23.905 1.00 91.50 206 ASN A N 1
ATOM 1677 C CA . ASN A 1 206 ? -17.985 3.235 25.156 1.00 91.50 206 ASN A CA 1
ATOM 1678 C C . ASN A 1 206 ? -17.640 4.495 25.956 1.00 91.50 206 ASN A C 1
ATOM 1680 O O . ASN A 1 206 ? -17.873 4.527 27.163 1.00 91.50 206 ASN A O 1
ATOM 1684 N N . ALA A 1 207 ? -17.144 5.547 25.300 1.00 94.06 207 ALA A N 1
ATOM 1685 C CA . ALA A 1 207 ? -16.883 6.826 25.957 1.00 94.06 207 ALA A CA 1
ATOM 1686 C C . ALA A 1 207 ? -18.173 7.446 26.534 1.00 94.06 207 ALA A C 1
ATOM 1688 O O . ALA A 1 207 ? -18.179 7.945 27.661 1.00 94.06 207 ALA A O 1
ATOM 1689 N N . GLY A 1 208 ? -19.287 7.361 25.797 1.00 94.25 208 GLY A N 1
ATOM 1690 C CA . GLY A 1 208 ? -20.604 7.783 26.279 1.00 94.25 208 GLY A CA 1
ATOM 1691 C C . GLY A 1 208 ? -21.069 6.990 27.504 1.00 94.25 208 GLY A C 1
ATOM 1692 O O . GLY A 1 208 ? -21.471 7.581 28.505 1.00 94.25 208 GLY A O 1
ATOM 1693 N N . LEU A 1 209 ? -20.946 5.660 27.464 1.00 93.00 209 LEU A N 1
ATOM 1694 C CA . LEU A 1 209 ? -21.308 4.774 28.574 1.00 93.00 209 LEU A CA 1
ATOM 1695 C C . LEU A 1 209 ? -20.463 5.036 29.824 1.00 93.00 209 LEU A C 1
ATOM 1697 O O . LEU A 1 209 ? -21.009 5.078 30.925 1.00 93.00 209 LEU A O 1
ATOM 1701 N N . GLN A 1 210 ? -19.156 5.262 29.673 1.00 95.12 210 GLN A N 1
ATOM 1702 C CA . GLN A 1 210 ? -18.281 5.614 30.794 1.00 95.12 210 GLN A CA 1
ATOM 1703 C C . GLN A 1 210 ? -18.739 6.903 31.481 1.00 95.12 210 GLN A C 1
ATOM 1705 O O . GLN A 1 210 ? -18.852 6.935 32.707 1.00 95.12 210 GLN A O 1
ATOM 1710 N N . LYS A 1 211 ? -19.099 7.926 30.698 1.00 95.12 211 LYS A N 1
ATOM 1711 C CA . LYS A 1 211 ? -19.640 9.182 31.227 1.00 95.12 211 LYS A CA 1
ATOM 1712 C C . LYS A 1 211 ? -20.963 8.968 31.972 1.00 95.12 211 LYS A C 1
ATOM 1714 O O . LYS A 1 211 ? -21.157 9.510 33.056 1.00 95.12 211 LYS A O 1
ATOM 1719 N N . SER A 1 212 ? -21.868 8.148 31.435 1.00 93.81 212 SER A N 1
ATOM 1720 C CA . SER A 1 212 ? -23.128 7.808 32.112 1.00 93.81 212 SER A CA 1
ATOM 1721 C C . SER A 1 212 ? -22.907 7.038 33.418 1.00 93.81 212 SER A C 1
ATOM 1723 O O . SER A 1 212 ? -23.573 7.326 34.410 1.00 93.81 212 SER A O 1
ATOM 1725 N N . ILE A 1 213 ? -21.957 6.098 33.450 1.00 94.12 213 ILE A N 1
ATOM 1726 C CA . ILE A 1 213 ? -21.581 5.365 34.668 1.00 94.12 213 ILE A CA 1
ATOM 1727 C C . ILE A 1 213 ? -21.058 6.327 35.739 1.00 94.12 213 ILE A C 1
ATOM 1729 O O . ILE A 1 213 ? -21.401 6.181 36.910 1.00 94.12 213 ILE A O 1
ATOM 1733 N N . GLU A 1 214 ? -20.253 7.318 35.362 1.00 95.69 214 GLU A N 1
ATOM 1734 C CA . GLU A 1 214 ? -19.717 8.317 36.291 1.00 95.69 214 GLU A CA 1
ATOM 1735 C C . GLU A 1 214 ? -20.820 9.201 36.900 1.00 95.69 214 GLU A C 1
ATOM 1737 O O . GLU A 1 214 ? -20.861 9.413 38.117 1.00 95.69 214 GLU A O 1
ATOM 1742 N N . VAL A 1 215 ? -21.784 9.636 36.080 1.00 95.19 215 VAL A N 1
ATOM 1743 C CA . VAL A 1 215 ? -22.968 10.375 36.550 1.00 95.19 215 VAL A CA 1
ATOM 1744 C C . VAL A 1 215 ? -23.814 9.519 37.495 1.00 95.19 215 VAL A C 1
ATOM 1746 O O . VAL A 1 215 ? -24.197 9.981 38.570 1.00 95.19 215 VAL A O 1
ATOM 1749 N N . LEU A 1 216 ? -24.076 8.258 37.136 1.00 94.00 216 LEU A N 1
ATOM 1750 C CA . LEU A 1 216 ? -24.855 7.340 37.971 1.00 94.00 216 LEU A CA 1
ATOM 1751 C C . LEU A 1 216 ? -24.168 7.053 39.306 1.00 94.00 216 LEU A C 1
ATOM 1753 O O . LEU A 1 216 ? -24.840 7.055 40.335 1.00 94.00 216 LEU A O 1
ATOM 1757 N N . LYS A 1 217 ? -22.843 6.867 39.313 1.00 95.81 217 LYS A N 1
ATOM 1758 C CA . LYS A 1 217 ? -22.066 6.731 40.552 1.00 95.81 217 LYS A CA 1
ATOM 1759 C C . LYS A 1 217 ? -22.243 7.954 41.441 1.00 95.81 217 LYS A C 1
ATOM 1761 O O . LYS A 1 217 ? -22.555 7.789 42.609 1.00 95.81 217 LYS A O 1
ATOM 1766 N N . THR A 1 218 ? -22.120 9.154 40.878 1.00 95.00 218 THR A N 1
ATOM 1767 C CA . THR A 1 218 ? -22.291 10.414 41.619 1.00 95.00 218 THR A CA 1
ATOM 1768 C C . THR A 1 218 ? -23.689 10.535 42.233 1.00 95.00 218 THR A C 1
ATOM 1770 O O . THR A 1 218 ? -23.829 10.904 43.399 1.00 95.00 218 THR A O 1
ATOM 1773 N N . ASN A 1 219 ? -24.731 10.197 41.470 1.00 94.12 219 ASN A N 1
ATOM 1774 C CA . ASN A 1 219 ? -26.110 10.224 41.960 1.00 94.12 219 ASN A CA 1
ATOM 1775 C C . ASN A 1 219 ? -26.355 9.172 43.048 1.00 94.12 219 ASN A C 1
ATOM 1777 O O . ASN A 1 219 ? -27.037 9.462 44.027 1.00 94.12 219 ASN A O 1
ATOM 1781 N N . LEU A 1 220 ? -25.773 7.977 42.911 1.00 93.31 220 LEU A N 1
ATOM 1782 C CA . LEU A 1 220 ? -25.853 6.929 43.927 1.00 93.31 220 LEU A CA 1
ATOM 1783 C C . LEU A 1 220 ? -25.242 7.398 45.254 1.00 93.31 220 LEU A C 1
ATOM 1785 O O . LEU A 1 220 ? -25.834 7.168 46.306 1.00 93.31 220 LEU A O 1
ATOM 1789 N N . THR A 1 221 ? -24.090 8.079 45.220 1.00 94.75 221 THR A N 1
ATOM 1790 C CA . THR A 1 221 ? -23.469 8.634 46.432 1.00 94.75 221 THR A CA 1
ATOM 1791 C C . THR A 1 221 ? -24.387 9.650 47.104 1.00 94.75 221 THR A C 1
ATOM 1793 O O . THR A 1 221 ? -24.629 9.535 48.300 1.00 94.75 221 THR A O 1
ATOM 1796 N N . LYS A 1 222 ? -24.973 10.575 46.328 1.00 94.56 222 LYS A N 1
ATOM 1797 C CA . LYS A 1 222 ? -25.919 11.576 46.850 1.00 94.56 222 LYS A CA 1
ATOM 1798 C C . LYS A 1 222 ? -27.137 10.938 47.512 1.00 94.56 222 LYS A C 1
ATOM 1800 O O . LYS A 1 222 ? -27.452 11.278 48.643 1.00 94.56 222 LYS A O 1
ATOM 1805 N N . ILE A 1 223 ? -27.777 9.976 46.848 1.00 93.50 223 ILE A N 1
ATOM 1806 C CA . ILE A 1 223 ? -28.948 9.273 47.395 1.00 93.50 223 ILE A CA 1
ATOM 1807 C C . ILE A 1 223 ? -28.580 8.503 48.669 1.00 93.50 223 ILE A C 1
ATOM 1809 O O . ILE A 1 223 ? -29.364 8.448 49.614 1.00 93.50 223 ILE A O 1
ATOM 1813 N N . ASN A 1 224 ? -27.393 7.894 48.724 1.00 93.69 224 ASN A N 1
ATOM 1814 C CA . ASN A 1 224 ? -26.929 7.212 49.931 1.00 93.69 224 ASN A CA 1
ATOM 1815 C C . ASN A 1 224 ? -26.680 8.190 51.085 1.00 93.69 224 ASN A C 1
ATOM 1817 O O . ASN A 1 224 ? -27.037 7.879 52.222 1.00 93.69 224 ASN A O 1
ATOM 1821 N N . ASP A 1 225 ? -26.119 9.365 50.800 1.00 93.69 225 ASP A N 1
ATOM 1822 C CA . ASP A 1 225 ? -25.947 10.429 51.788 1.00 93.69 225 ASP A CA 1
ATOM 1823 C C . ASP A 1 225 ? -27.294 10.969 52.287 1.00 93.69 225 ASP A C 1
ATOM 1825 O O . ASP A 1 225 ? -27.493 11.070 53.497 1.00 93.69 225 ASP A O 1
ATOM 1829 N N . GLU A 1 226 ? -28.245 11.231 51.389 1.00 93.62 226 GLU A N 1
ATOM 1830 C CA . GLU A 1 226 ? -29.610 11.657 51.729 1.00 93.62 226 GLU A CA 1
ATOM 1831 C C . GLU A 1 226 ? -30.334 10.602 52.578 1.00 93.62 226 GLU A C 1
ATOM 1833 O O . GLU A 1 226 ? -30.907 10.914 53.621 1.00 93.62 226 GLU A O 1
ATOM 1838 N N . ASN A 1 227 ? -30.257 9.326 52.192 1.00 91.62 227 ASN A N 1
ATOM 1839 C CA . ASN A 1 227 ? -30.842 8.228 52.963 1.00 91.62 227 ASN A CA 1
ATOM 1840 C C . ASN A 1 227 ? -30.211 8.085 54.351 1.00 91.62 227 ASN A C 1
ATOM 1842 O O . ASN A 1 227 ? -30.909 7.738 55.306 1.00 91.62 227 ASN A O 1
ATOM 1846 N N . ARG A 1 228 ? -28.902 8.324 54.479 1.00 92.88 228 ARG A N 1
ATOM 1847 C CA . ARG A 1 228 ? -28.228 8.341 55.781 1.00 92.88 228 ARG A CA 1
ATOM 1848 C C . ARG A 1 228 ? -28.765 9.481 56.647 1.00 92.88 228 ARG A C 1
ATOM 1850 O O . ARG A 1 228 ? -29.190 9.214 57.767 1.00 92.88 228 ARG A O 1
ATOM 1857 N N . GLN A 1 229 ? -28.827 10.698 56.108 1.00 91.88 229 GLN A N 1
ATOM 1858 C CA . GLN A 1 229 ? -29.351 11.871 56.818 1.00 91.88 229 GLN A CA 1
ATOM 1859 C C . GLN A 1 229 ? -30.805 11.670 57.266 1.00 91.88 229 GLN A C 1
ATOM 1861 O O . GLN A 1 229 ? -31.153 11.976 58.403 1.00 91.88 229 GLN A O 1
ATOM 1866 N N . LEU A 1 230 ? -31.653 11.101 56.404 1.00 92.12 230 LEU A N 1
ATOM 1867 C CA . LEU A 1 230 ? -33.044 10.799 56.744 1.00 92.12 230 LEU A CA 1
ATOM 1868 C C . LEU A 1 230 ? -33.152 9.764 57.866 1.00 92.12 230 LEU A C 1
ATOM 1870 O O . LEU A 1 230 ? -33.973 9.929 58.763 1.00 92.12 230 LEU A O 1
ATOM 1874 N N . LYS A 1 231 ? -32.327 8.709 57.847 1.00 91.12 231 LYS A N 1
ATOM 1875 C CA . LYS A 1 231 ? -32.304 7.707 58.926 1.00 91.12 231 LYS A CA 1
ATOM 1876 C C . LYS A 1 231 ? -31.871 8.310 60.261 1.00 91.12 231 LYS A C 1
ATOM 1878 O O . LYS A 1 231 ? -32.480 7.991 61.278 1.00 91.12 231 LYS A O 1
ATOM 1883 N N . GLU A 1 232 ? -30.859 9.173 60.252 1.00 90.44 232 GLU A N 1
ATOM 1884 C CA . GLU A 1 232 ? -30.389 9.891 61.443 1.00 90.44 232 GLU A CA 1
ATOM 1885 C C . GLU A 1 232 ? -31.476 10.833 61.991 1.00 90.44 232 GLU A C 1
ATOM 1887 O O . GLU A 1 232 ? -31.776 10.799 63.183 1.00 90.44 232 GLU A O 1
ATOM 1892 N N . ALA A 1 233 ? -32.146 11.597 61.122 1.00 87.25 233 ALA A N 1
ATOM 1893 C CA . ALA A 1 233 ? -33.248 12.479 61.510 1.00 87.25 233 ALA A CA 1
ATOM 1894 C C . ALA A 1 233 ? -34.465 11.714 62.065 1.00 87.25 233 ALA A C 1
ATOM 1896 O O . ALA A 1 233 ? -35.098 12.163 63.019 1.00 87.25 233 ALA A O 1
ATOM 1897 N N . LEU A 1 234 ? -34.789 10.547 61.495 1.00 86.69 234 LEU A N 1
ATOM 1898 C CA . LEU A 1 234 ? -35.898 9.710 61.957 1.00 86.69 234 LEU A CA 1
ATOM 1899 C C . LEU A 1 234 ? -35.608 9.056 63.317 1.00 86.69 234 LEU A C 1
ATOM 1901 O O . LEU A 1 234 ? -36.530 8.838 64.099 1.00 86.69 234 LEU A O 1
ATOM 1905 N N . ALA A 1 235 ? -34.342 8.722 63.588 1.00 83.75 235 ALA A N 1
ATOM 1906 C CA . ALA A 1 235 ? -33.913 8.235 64.896 1.00 83.75 235 ALA A CA 1
ATOM 1907 C C . ALA A 1 235 ? -34.043 9.338 65.957 1.00 83.75 235 ALA A C 1
ATOM 1909 O O . ALA A 1 235 ? -34.617 9.092 67.009 1.00 83.75 235 ALA A O 1
ATOM 1910 N N . ALA A 1 236 ? -33.634 10.568 65.631 1.00 82.00 236 ALA A N 1
ATOM 1911 C CA . ALA A 1 236 ? -33.725 11.720 66.529 1.00 82.00 236 ALA A CA 1
ATOM 1912 C C . ALA A 1 236 ? -35.164 12.183 66.851 1.00 82.00 236 ALA A C 1
ATOM 1914 O O . ALA A 1 236 ? -35.353 12.946 67.787 1.00 82.00 236 ALA A O 1
ATOM 1915 N N . GLN A 1 237 ? -36.176 11.760 66.083 1.00 80.00 237 GLN A N 1
ATOM 1916 C CA . GLN A 1 237 ? -37.595 12.035 66.371 1.00 80.00 237 GLN A CA 1
ATOM 1917 C C . GLN A 1 237 ? -38.266 10.980 67.266 1.00 80.00 237 GLN A C 1
ATOM 1919 O O . GLN A 1 237 ? -39.414 11.172 67.668 1.00 80.00 237 GLN A O 1
ATOM 1924 N N . LYS A 1 238 ? -37.612 9.836 67.502 1.00 71.69 238 LYS A N 1
ATOM 1925 C CA . LYS A 1 238 ? -38.148 8.744 68.331 1.00 71.69 238 LYS A CA 1
ATOM 1926 C C . LYS A 1 238 ? -37.678 8.792 69.788 1.00 71.69 238 LYS A C 1
ATOM 1928 O O . LYS A 1 238 ? -38.234 8.041 70.588 1.00 71.69 238 LYS A O 1
ATOM 1933 N N . ASP A 1 239 ? -36.710 9.653 70.087 1.00 52.28 239 ASP A N 1
ATOM 1934 C CA . ASP A 1 239 ? -36.244 10.001 71.434 1.00 52.28 239 ASP A CA 1
ATOM 1935 C C . ASP A 1 239 ? -36.947 11.275 71.931 1.00 52.28 239 ASP A C 1
ATOM 1937 O O . ASP A 1 239 ? -37.230 11.353 73.150 1.00 52.28 239 ASP A O 1
#

Foldseek 3Di:
DDDDPPVVVVVVVVVVVPPPPDDDDDQDVVNVVVVVVVVVVVLVCLLVVDDVVLNVLLVVLVVVVVCVVVVNQLPQDPDDDDFQWKFFFQQHDDSPSVNSHTFIWTFLDWDDDPPPWIKTFIWTKDLPPVVPPDPDLQKDWDAVVQFDPGIMITGLVPTDIDISSRTNGTDPTGGDPVVSVVVNVSSCCVVCVVVVVVVVVVVVVVVVVVVVVVVVVVVVVVVVVVVVVVVVVVVVVVD

Nearest PDB structures (foldseek):
  5wyg-assembly1_A  TM=7.488E-01  e=2.550E-05  Mycobacterium tuberculosis H37Rv
  9g2a-assembly1_B  TM=7.641E-01  e=2.711E-05  Staphylococcus aureus subsp. aureus N315
  6a6x-assembly1_B  TM=7.546E-01  e=3.683E-05  Mycobacterium tuberculosis
  6a6x-assembly1_A  TM=7.326E-01  e=4.425E-05  Mycobacterium tuberculosis
  5uct-assembly1_A-2  TM=7.271E-01  e=8.364E-04  Mycobacterium tuberculosis H37Rv